Protein AF-0000000081037679 (afdb_homodimer)

Radius of gyration: 20.01 Å; Cα contacts (8 Å, |Δi|>4): 761; chains: 2; bounding box: 56×50×45 Å

pLDDT: mean 92.9, std 10.2, range [36.47, 98.81]

Sequence (348 aa):
MSDKISTLFTEEKIKRKIKELAQKIKDYYEDKNNVVFISILKGSFIFFADITREIGLNVKIDFLQVSSYKNKTFSSLNVLIKKDIDINIQNSYVIIFDDIIDTGLTYEKIVAHLKTKDPKEIKICTLFNKPSRRLIELKIDYAGFEIENDFIVGYGIDFNEQHRTLKNVAKISKMSDKISTLFTEEKIKRKIKELAQKIKDYYEDKNNVVFISILKGSFIFFADITREIGLNVKIDFLQVSSYKNKTFSSLNVLIKKDIDINIQNSYVIIFDDIIDTGLTYEKIVAHLKTKDPKEIKICTLFNKPSRRLIELKIDYAGFEIENDFIVGYGIDFNEQHRTLKNVAKISK

Secondary structure (DSSP, 8-state):
---EEEEEE-HHHHHHHHHHHHHHHHHHHTT-SSEEEEEEETTTHHHHHHHHHHH----EEEEEEEEEEE-SSSSPEEEEEEE---S--TT-EEEEEEEEESSSHHHHHHHHHHHTT--SEEEEEEEEE-GGG--S----SEEEEE--S-EEEBTTB-BTTB-TT-SSEEEEE-/---EEEEEE-HHHHHHHHHHHHHHHHHHHTT-SSEEEEEEETTTHHHHHHHHHHH----EEEEEEEEEEE-SSSSPEEEEEEE---S--TT-EEEEEEEEESSSHHHHHHHHHHHTT--SEEEEEEEEE-GGG--S----SEEEEE--S-EEEBTTB-BTTB-TT-SSEEEEE-

InterPro domains:
  IPR000836 Phosphoribosyltransferase domain [PF00156] (7-159)
  IPR000836 Phosphoribosyltransferase domain [cd06223] (18-146)
  IPR005904 Hypoxanthine phosphoribosyl transferase [TIGR01203] (8-172)
  IPR029057 Phosphoribosyltransferase-like [G3DSA:3.40.50.2020] (1-174)
  IPR029057 Phosphoribosyltransferase-like [SSF53271] (3-173)
  IPR050408 Hypoxanthine-guanine phosphoribosyltransferase [PTHR43340] (6-173)

Structure (mmCIF, N/CA/C/O backbone):
data_AF-0000000081037679-model_v1
#
loop_
_entity.id
_entity.type
_entity.pdbx_description
1 polymer 'Hypoxanthine phosphoribosyltransferase'
#
loop_
_atom_site.group_PDB
_atom_site.id
_atom_site.type_symbol
_atom_site.label_atom_id
_atom_site.label_alt_id
_atom_site.label_comp_id
_atom_site.label_asym_id
_atom_site.label_entity_id
_atom_site.label_seq_id
_atom_site.pdbx_PDB_ins_code
_atom_site.Cartn_x
_atom_site.Cartn_y
_atom_site.Cartn_z
_atom_site.occupancy
_atom_site.B_iso_or_equiv
_atom_site.auth_seq_id
_atom_site.auth_comp_id
_atom_site.auth_asym_id
_atom_site.auth_atom_id
_atom_site.pdbx_PDB_model_num
ATOM 1 N N . MET A 1 1 ? 24.375 22.469 0.472 1 36.88 1 MET A N 1
ATOM 2 C CA . MET A 1 1 ? 24.547 22.031 -0.91 1 36.88 1 MET A CA 1
ATOM 3 C C . MET A 1 1 ? 23.219 21.547 -1.481 1 36.88 1 MET A C 1
ATOM 5 O O . MET A 1 1 ? 22.547 20.703 -0.875 1 36.88 1 MET A O 1
ATOM 9 N N . SER A 1 2 ? 22.547 22.312 -2.334 1 48.38 2 SER A N 1
ATOM 10 C CA . SER A 1 2 ? 21.188 22.156 -2.846 1 48.38 2 SER A CA 1
ATOM 11 C C . SER A 1 2 ? 21.031 20.844 -3.605 1 48.38 2 SER A C 1
ATOM 13 O O . SER A 1 2 ? 21.781 20.578 -4.543 1 48.38 2 SER A O 1
ATOM 15 N N . ASP A 1 3 ? 20.641 19.781 -2.986 1 59.12 3 ASP A N 1
ATOM 16 C CA . ASP A 1 3 ? 20.422 18.531 -3.707 1 59.12 3 ASP A CA 1
ATOM 17 C C . ASP A 1 3 ? 19.75 18.781 -5.055 1 59.12 3 ASP A C 1
ATOM 19 O O . ASP A 1 3 ? 18.781 19.547 -5.141 1 59.12 3 ASP A O 1
ATOM 23 N N . LYS A 1 4 ? 20.656 18.781 -6.133 1 67.31 4 LYS A N 1
ATOM 24 C CA . LYS A 1 4 ? 20.109 18.922 -7.48 1 67.31 4 LYS A CA 1
ATOM 25 C C . LYS A 1 4 ? 19.281 17.703 -7.863 1 67.31 4 LYS A C 1
ATOM 27 O O . LYS A 1 4 ? 19.766 16.562 -7.758 1 67.31 4 LYS A O 1
ATOM 32 N N . ILE A 1 5 ? 17.938 17.828 -7.938 1 73 5 ILE A N 1
ATOM 33 C CA . ILE A 1 5 ? 16.984 16.797 -8.328 1 73 5 ILE A CA 1
ATOM 34 C C . ILE A 1 5 ? 16.75 16.859 -9.836 1 73 5 ILE A C 1
ATOM 36 O O . ILE A 1 5 ? 16.453 17.922 -10.375 1 73 5 ILE A O 1
ATOM 40 N N . SER A 1 6 ? 17.328 15.766 -10.57 1 84.62 6 SER A N 1
ATOM 41 C CA . SER A 1 6 ? 17.062 15.656 -12 1 84.62 6 SER A CA 1
ATOM 42 C C . SER A 1 6 ? 16.188 14.453 -12.32 1 84.62 6 SER A C 1
ATOM 44 O O . SER A 1 6 ? 16.328 13.391 -11.719 1 84.62 6 SER A O 1
ATOM 46 N N . THR A 1 7 ? 15.273 14.719 -13.234 1 86.94 7 THR A N 1
ATOM 47 C CA . THR A 1 7 ? 14.375 13.641 -13.625 1 86.94 7 THR A CA 1
ATOM 48 C C . THR A 1 7 ? 15.133 12.531 -14.344 1 86.94 7 THR A C 1
ATOM 50 O O . THR A 1 7 ? 15.906 12.797 -15.273 1 86.94 7 THR A O 1
ATOM 53 N N . LEU A 1 8 ? 15.008 11.312 -13.914 1 90.81 8 LEU A N 1
ATOM 54 C CA . LEU A 1 8 ? 15.641 10.141 -14.516 1 90.81 8 LEU A CA 1
ATOM 55 C C . LEU A 1 8 ? 14.641 9.367 -15.367 1 90.81 8 LEU A C 1
ATOM 57 O O . LEU A 1 8 ? 14.953 8.977 -16.5 1 90.81 8 LEU A O 1
ATOM 61 N N . PHE A 1 9 ? 13.445 9.156 -14.852 1 94.81 9 PHE A N 1
ATOM 62 C CA . PHE A 1 9 ? 12.383 8.461 -15.57 1 94.81 9 PHE A CA 1
ATOM 63 C C . PHE A 1 9 ? 11.078 9.242 -15.484 1 94.81 9 PHE A C 1
ATOM 65 O O . PHE A 1 9 ? 10.625 9.594 -14.391 1 94.81 9 PHE A O 1
ATOM 72 N N . THR A 1 10 ? 10.453 9.422 -16.672 1 95.69 10 THR A N 1
ATOM 73 C CA . THR A 1 10 ? 9.148 10.078 -16.688 1 95.69 10 THR A CA 1
ATOM 74 C C . THR A 1 10 ? 8.055 9.102 -16.281 1 95.69 10 THR A C 1
ATOM 76 O O . THR A 1 10 ? 8.25 7.883 -16.328 1 95.69 10 THR A O 1
ATOM 79 N N . GLU A 1 11 ? 6.922 9.641 -15.906 1 95.56 11 GLU A N 1
ATOM 80 C CA . GLU A 1 11 ? 5.762 8.82 -15.578 1 95.56 11 GLU A CA 1
ATOM 81 C C . GLU A 1 11 ? 5.383 7.906 -16.734 1 95.56 11 GLU A C 1
ATOM 83 O O . GLU A 1 11 ? 5.055 6.734 -16.531 1 95.56 11 GLU A O 1
ATOM 88 N N . GLU A 1 12 ? 5.418 8.469 -17.906 1 96.44 12 GLU A N 1
ATOM 89 C CA . GLU A 1 12 ? 5.043 7.723 -19.109 1 96.44 12 GLU A CA 1
ATOM 90 C C . GLU A 1 12 ? 5.977 6.531 -19.328 1 96.44 12 GLU A C 1
ATOM 92 O O . GLU A 1 12 ? 5.52 5.434 -19.656 1 96.44 12 GLU A O 1
ATOM 97 N N . LYS A 1 13 ? 7.25 6.754 -19.172 1 97.5 13 LYS A N 1
ATOM 98 C CA . LYS A 1 13 ? 8.234 5.688 -19.328 1 97.5 13 LYS A CA 1
ATOM 99 C C . LYS A 1 13 ? 8.016 4.586 -18.297 1 97.5 13 LYS A C 1
ATOM 101 O O . LYS A 1 13 ? 8.109 3.398 -18.609 1 97.5 13 LYS A O 1
ATOM 106 N N . ILE A 1 14 ? 7.719 4.977 -17.094 1 97.81 14 ILE A N 1
ATOM 107 C CA . ILE A 1 14 ? 7.477 4.027 -16.016 1 97.81 14 ILE A CA 1
ATOM 108 C C . ILE A 1 14 ? 6.23 3.199 -16.328 1 97.81 14 ILE A C 1
ATOM 110 O O . ILE A 1 14 ? 6.25 1.972 -16.219 1 97.81 14 ILE A O 1
ATOM 114 N N . LYS A 1 15 ? 5.18 3.857 -16.781 1 97.5 15 LYS A N 1
ATOM 115 C CA . LYS A 1 15 ? 3.922 3.184 -17.078 1 97.5 15 LYS A CA 1
ATOM 116 C C . LYS A 1 15 ? 4.098 2.178 -18.219 1 97.5 15 LYS A C 1
ATOM 118 O O . LYS A 1 15 ? 3.52 1.089 -18.188 1 97.5 15 LYS A O 1
ATOM 123 N N . ARG A 1 16 ? 4.855 2.547 -19.188 1 98.25 16 ARG A N 1
ATOM 124 C CA . ARG A 1 16 ? 5.125 1.639 -20.297 1 98.25 16 ARG A CA 1
ATOM 125 C C . ARG A 1 16 ? 5.855 0.389 -19.812 1 98.25 16 ARG A C 1
ATOM 127 O O . ARG A 1 16 ? 5.52 -0.727 -20.203 1 98.25 16 ARG A O 1
ATOM 134 N N . LYS A 1 17 ? 6.871 0.63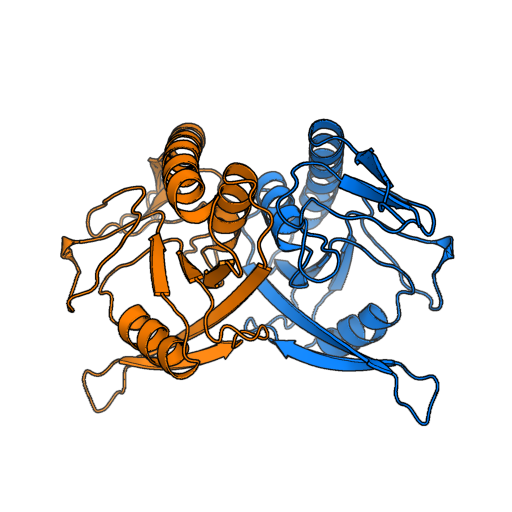3 -19 1 98.56 17 LYS A N 1
ATOM 135 C CA . LYS A 1 17 ? 7.633 -0.488 -18.453 1 98.56 17 LYS A CA 1
ATOM 136 C C . LYS A 1 17 ? 6.75 -1.392 -17.609 1 98.56 17 LYS A C 1
ATOM 138 O O . LYS A 1 17 ? 6.852 -2.617 -17.672 1 98.56 17 LYS A O 1
ATOM 143 N N . ILE A 1 18 ? 5.867 -0.809 -16.844 1 98.56 18 ILE A N 1
ATOM 144 C CA . ILE A 1 18 ? 4.957 -1.559 -15.977 1 98.56 18 ILE A CA 1
ATOM 145 C C . ILE A 1 18 ? 4.027 -2.418 -16.828 1 98.56 18 ILE A C 1
ATOM 147 O O . ILE A 1 18 ? 3.752 -3.57 -16.484 1 98.56 18 ILE A O 1
ATOM 151 N N . LYS A 1 19 ? 3.564 -1.862 -17.938 1 98.5 19 LYS A N 1
ATOM 152 C CA . LYS A 1 19 ? 2.711 -2.621 -18.844 1 98.5 19 LYS A CA 1
ATOM 153 C C . LYS A 1 19 ? 3.441 -3.842 -19.391 1 98.5 19 LYS A C 1
ATOM 155 O O . LYS A 1 19 ? 2.869 -4.93 -19.469 1 98.5 19 LYS A O 1
ATOM 160 N N . GLU A 1 20 ? 4.68 -3.635 -19.719 1 98.69 20 GLU A N 1
ATOM 161 C CA . GLU A 1 20 ? 5.504 -4.727 -20.219 1 98.69 20 GLU A CA 1
ATOM 162 C C . GLU A 1 20 ? 5.668 -5.824 -19.172 1 98.69 20 GLU A C 1
ATOM 164 O O . GLU A 1 20 ? 5.473 -7.004 -19.469 1 98.69 20 GLU A O 1
ATOM 169 N N . LEU A 1 21 ? 6.027 -5.43 -17.984 1 98.75 21 LEU A N 1
ATOM 170 C CA . LEU A 1 21 ? 6.207 -6.375 -16.875 1 98.75 21 LEU A CA 1
ATOM 171 C C . LEU A 1 21 ? 4.902 -7.109 -16.578 1 98.75 21 LEU A C 1
ATOM 173 O O . LEU A 1 21 ? 4.902 -8.32 -16.375 1 98.75 21 LEU A O 1
ATOM 177 N N . ALA A 1 22 ? 3.852 -6.367 -16.547 1 98.69 22 ALA A N 1
ATOM 178 C CA . ALA A 1 22 ? 2.539 -6.914 -16.219 1 98.69 22 ALA A CA 1
ATOM 179 C C . ALA A 1 22 ? 2.15 -8.031 -17.188 1 98.69 22 ALA A C 1
ATOM 181 O O . ALA A 1 22 ? 1.627 -9.062 -16.766 1 98.69 22 ALA A O 1
ATOM 182 N N . GLN A 1 23 ? 2.398 -7.754 -18.422 1 98.56 23 GLN A N 1
ATOM 183 C CA . GLN A 1 23 ? 2.061 -8.758 -19.438 1 98.56 23 GLN A CA 1
ATOM 184 C C . GLN A 1 23 ? 2.855 -10.039 -19.219 1 98.56 23 GLN A C 1
ATOM 186 O O . GLN A 1 23 ? 2.303 -11.141 -19.297 1 98.56 23 GLN A O 1
ATOM 191 N N . LYS A 1 24 ? 4.152 -9.922 -18.953 1 98.69 24 LYS A N 1
ATOM 192 C CA . LYS A 1 24 ? 5 -11.086 -18.703 1 98.69 24 LYS A CA 1
ATOM 193 C C . LYS A 1 24 ? 4.504 -11.875 -17.5 1 98.69 24 LYS A C 1
ATOM 195 O O . LYS A 1 24 ? 4.449 -13.109 -17.531 1 98.69 24 LYS A O 1
ATOM 200 N N . ILE A 1 25 ? 4.18 -11.172 -16.469 1 98.62 25 ILE A N 1
ATOM 201 C CA . ILE A 1 25 ? 3.717 -11.805 -15.234 1 98.62 25 ILE A CA 1
ATOM 202 C C . ILE A 1 25 ? 2.363 -12.469 -15.477 1 98.62 25 ILE A C 1
ATOM 204 O O . ILE A 1 25 ? 2.141 -13.609 -15.062 1 98.62 25 ILE A O 1
ATOM 208 N N . LYS A 1 26 ? 1.475 -11.742 -16.125 1 98.12 26 LYS A N 1
ATOM 209 C CA . LYS A 1 26 ? 0.16 -12.289 -16.438 1 98.12 26 LYS A CA 1
ATOM 210 C C . LYS A 1 26 ? 0.284 -13.586 -17.234 1 98.12 26 LYS A C 1
ATOM 212 O O . LYS A 1 26 ? -0.397 -14.57 -16.938 1 98.12 26 LYS A O 1
ATOM 217 N N . ASP A 1 27 ? 1.158 -13.609 -18.234 1 98.19 27 ASP A N 1
ATOM 218 C CA . ASP A 1 27 ? 1.359 -14.781 -19.078 1 98.19 27 ASP A CA 1
ATOM 219 C C . ASP A 1 27 ? 1.797 -15.992 -18.266 1 98.19 27 ASP A C 1
ATOM 221 O O . ASP A 1 27 ? 1.396 -17.125 -18.562 1 98.19 27 ASP A O 1
ATOM 225 N N . TYR A 1 28 ? 2.561 -15.766 -17.266 1 98 28 TYR A N 1
ATOM 226 C CA . TYR A 1 28 ? 3.098 -16.875 -16.484 1 98 28 TYR A CA 1
ATOM 227 C C . TYR A 1 28 ? 2.064 -17.391 -15.484 1 98 28 TYR A C 1
ATOM 229 O O . TYR A 1 28 ? 1.971 -18.594 -15.242 1 98 28 TYR A O 1
ATOM 237 N N . TYR A 1 29 ? 1.279 -16.484 -14.93 1 97.44 29 TYR A N 1
ATOM 238 C CA . TYR A 1 29 ? 0.472 -16.859 -13.781 1 97.44 29 TYR A CA 1
ATOM 239 C C . TYR A 1 29 ? -0.982 -17.078 -14.18 1 97.44 29 TYR A C 1
ATOM 241 O O . TYR A 1 29 ? -1.78 -17.578 -13.383 1 97.44 29 TYR A O 1
ATOM 249 N N . GLU A 1 30 ? -1.393 -16.734 -15.406 1 95.75 30 GLU A N 1
ATOM 250 C CA . GLU A 1 30 ? -2.797 -16.719 -15.797 1 95.75 30 GLU A CA 1
ATOM 251 C C . GLU A 1 30 ? -3.426 -18.094 -15.648 1 95.75 30 GLU A C 1
ATOM 253 O O . GLU A 1 30 ? -4.633 -18.219 -15.422 1 95.75 30 GLU A O 1
ATOM 258 N N . ASP A 1 31 ? -2.664 -19.172 -15.695 1 96.56 31 ASP A N 1
ATOM 259 C CA . ASP A 1 31 ? -3.215 -20.531 -15.617 1 96.56 31 ASP A CA 1
ATOM 260 C C . ASP A 1 31 ? -2.938 -21.156 -14.258 1 96.56 31 ASP A C 1
ATOM 262 O O . ASP A 1 31 ? -3.217 -22.344 -14.055 1 96.56 31 ASP A O 1
ATOM 266 N N . LYS A 1 32 ? -2.377 -20.438 -13.367 1 96.31 32 LYS A N 1
ATOM 267 C CA . LYS A 1 32 ? -2.016 -20.969 -12.055 1 96.31 32 LYS A CA 1
ATOM 268 C C . LYS A 1 32 ? -3.07 -20.609 -11.008 1 96.31 32 LYS A C 1
ATOM 270 O O . LYS A 1 32 ? -3.67 -19.531 -11.07 1 96.31 32 LYS A O 1
ATOM 275 N N . ASN A 1 33 ? -3.205 -21.562 -10.141 1 93.5 33 ASN A N 1
ATOM 276 C CA . ASN A 1 33 ? -4.105 -21.344 -9.016 1 93.5 33 ASN A CA 1
ATOM 277 C C . ASN A 1 33 ? -3.344 -20.969 -7.75 1 93.5 33 ASN A C 1
ATOM 279 O O . ASN A 1 33 ? -2.139 -21.203 -7.648 1 93.5 33 ASN A O 1
ATOM 283 N N . ASN A 1 34 ? -3.928 -20.281 -6.77 1 95.75 34 ASN A N 1
ATOM 284 C CA . ASN A 1 34 ? -3.383 -19.938 -5.465 1 95.75 34 ASN A CA 1
ATOM 285 C C . ASN A 1 34 ? -2.193 -18.984 -5.59 1 95.75 34 ASN A C 1
ATOM 287 O O . ASN A 1 34 ? -1.147 -19.203 -4.98 1 95.75 34 ASN A O 1
ATOM 291 N N . VAL A 1 35 ? -2.324 -18.031 -6.496 1 98 35 VAL A N 1
ATOM 292 C CA . VAL A 1 35 ? -1.291 -17.016 -6.68 1 98 35 VAL A CA 1
ATOM 293 C C . VAL A 1 35 ? -1.447 -15.93 -5.629 1 98 35 VAL A C 1
ATOM 295 O O . VAL A 1 35 ? -2.561 -15.469 -5.359 1 98 35 VAL A O 1
ATOM 298 N N . VAL A 1 36 ? -0.326 -15.547 -4.98 1 98.31 36 VAL A N 1
ATOM 299 C CA . VAL A 1 36 ? -0.326 -14.5 -3.965 1 98.31 36 VAL A CA 1
ATOM 300 C C . VAL A 1 36 ? 0.687 -13.422 -4.336 1 98.31 36 VAL A C 1
ATOM 302 O O . VAL A 1 36 ? 1.859 -13.719 -4.578 1 98.31 36 VAL A O 1
ATOM 305 N N . PHE A 1 37 ? 0.203 -12.18 -4.504 1 98.56 37 PHE A N 1
ATOM 306 C CA . PHE A 1 37 ? 1.062 -11.016 -4.691 1 98.56 37 PHE A CA 1
ATOM 307 C C . PHE A 1 37 ? 1.409 -10.375 -3.354 1 98.56 37 PHE A C 1
ATOM 309 O O . PHE A 1 37 ? 0.52 -10.062 -2.559 1 98.56 37 PHE A O 1
ATOM 316 N N . ILE A 1 38 ? 2.691 -10.203 -3.061 1 98.69 38 ILE A N 1
ATOM 317 C CA . ILE A 1 38 ? 3.133 -9.578 -1.817 1 98.69 38 ILE A CA 1
ATOM 318 C C . ILE A 1 38 ? 3.926 -8.312 -2.127 1 98.69 38 ILE A C 1
ATOM 320 O O . ILE A 1 38 ? 4.891 -8.352 -2.893 1 98.69 38 ILE A O 1
ATOM 324 N N . SER A 1 39 ? 3.508 -7.223 -1.621 1 98.56 39 SER A N 1
ATOM 325 C CA . SER A 1 39 ? 4.238 -5.969 -1.758 1 98.56 39 SER A CA 1
ATOM 326 C C . SER A 1 39 ? 5.117 -5.703 -0.542 1 98.56 39 SER A C 1
ATOM 328 O O . SER A 1 39 ? 4.68 -5.875 0.598 1 98.56 39 SER A O 1
ATOM 330 N N . ILE A 1 40 ? 6.316 -5.305 -0.734 1 98.06 40 ILE A N 1
ATOM 331 C CA . ILE A 1 40 ? 7.199 -4.895 0.351 1 98.06 40 ILE A CA 1
ATOM 332 C C . ILE A 1 40 ? 7 -3.41 0.648 1 98.06 40 ILE A C 1
ATOM 334 O O . ILE A 1 40 ? 7.273 -2.559 -0.201 1 98.06 40 ILE A O 1
ATOM 338 N N . LEU A 1 41 ? 6.441 -3.125 1.756 1 97.31 41 LEU A N 1
ATOM 339 C CA . LEU A 1 41 ? 6.246 -1.746 2.189 1 97.31 41 LEU A CA 1
ATOM 340 C C . LEU A 1 41 ? 7.57 -1.124 2.631 1 97.31 41 LEU A C 1
ATOM 342 O O . LEU A 1 41 ? 8.484 -1.835 3.053 1 97.31 41 LEU A O 1
ATOM 346 N N . LYS A 1 42 ? 7.73 0.175 2.482 1 94.94 42 LYS A N 1
ATOM 347 C CA . LYS A 1 42 ? 6.707 1.171 2.178 1 94.94 42 LYS A CA 1
ATOM 348 C C . LYS A 1 42 ? 6.824 1.654 0.735 1 94.94 42 LYS A C 1
ATOM 350 O O . LYS A 1 42 ? 5.824 2.027 0.118 1 94.94 42 LYS A O 1
ATOM 355 N N . GLY A 1 43 ? 7.977 1.545 0.169 1 94.5 43 GLY A N 1
ATOM 356 C CA . GLY A 1 43 ? 8.312 2.262 -1.051 1 94.5 43 GLY A CA 1
ATOM 357 C C . GLY A 1 43 ? 7.605 1.72 -2.277 1 94.5 43 GLY A C 1
ATOM 358 O O . GLY A 1 43 ? 7.406 2.443 -3.256 1 94.5 43 GLY A O 1
ATOM 359 N N . SER A 1 44 ? 7.133 0.595 -2.203 1 96.88 44 SER A N 1
ATOM 360 C CA . SER A 1 44 ? 6.676 -0.084 -3.41 1 96.88 44 SER A CA 1
ATOM 361 C C . SER A 1 44 ? 5.18 0.12 -3.625 1 96.88 44 SER A C 1
ATOM 363 O O . SER A 1 44 ? 4.621 -0.341 -4.621 1 96.88 44 SER A O 1
ATOM 365 N N . PHE A 1 45 ? 4.496 0.85 -2.791 1 97.56 45 PHE A N 1
ATOM 366 C CA . PHE A 1 45 ? 3.039 0.826 -2.787 1 97.56 45 PHE A CA 1
ATOM 367 C C . PHE A 1 45 ? 2.484 1.442 -4.062 1 97.56 45 PHE A C 1
ATOM 369 O O . PHE A 1 45 ? 1.459 0.993 -4.582 1 97.56 45 PHE A O 1
ATOM 376 N N . ILE A 1 46 ? 3.164 2.473 -4.613 1 98 46 ILE A N 1
ATOM 377 C CA . ILE A 1 46 ? 2.691 3.072 -5.855 1 98 46 ILE A CA 1
ATOM 378 C C . ILE A 1 46 ? 2.926 2.109 -7.016 1 98 46 ILE A C 1
ATOM 380 O O . ILE A 1 46 ? 2.014 1.842 -7.805 1 98 46 ILE A O 1
ATOM 384 N N . PHE A 1 47 ? 4.152 1.531 -7.066 1 98.5 47 PHE A N 1
ATOM 385 C CA . PHE A 1 47 ? 4.48 0.544 -8.086 1 98.5 47 PHE A CA 1
ATOM 386 C C . PHE A 1 47 ? 3.527 -0.644 -8.023 1 98.5 47 PHE A C 1
ATOM 388 O O . PHE A 1 47 ? 3.006 -1.09 -9.047 1 98.5 47 PHE A O 1
ATOM 395 N N . PHE A 1 48 ? 3.283 -1.125 -6.836 1 98.69 48 PHE A N 1
ATOM 396 C CA . PHE A 1 48 ? 2.441 -2.295 -6.617 1 98.69 48 PHE A CA 1
ATOM 397 C C . PHE A 1 48 ? 1.011 -2.023 -7.07 1 98.69 48 PHE A C 1
ATOM 399 O O . PHE A 1 48 ? 0.385 -2.875 -7.707 1 98.69 48 PHE A O 1
ATOM 406 N N . ALA A 1 49 ? 0.486 -0.854 -6.727 1 98.12 49 ALA A N 1
ATOM 407 C CA . ALA A 1 49 ? -0.857 -0.484 -7.164 1 98.12 49 ALA A CA 1
ATOM 408 C C . ALA A 1 49 ? -0.957 -0.488 -8.688 1 98.12 49 ALA A C 1
ATOM 410 O O . ALA A 1 49 ? -1.905 -1.037 -9.25 1 98.12 49 ALA A O 1
ATOM 411 N N . ASP A 1 50 ? -0.014 0.055 -9.344 1 98.06 50 ASP A N 1
ATOM 412 C CA . ASP A 1 50 ? -0.037 0.171 -10.797 1 98.06 50 ASP A CA 1
ATOM 413 C C . ASP A 1 50 ? 0.108 -1.198 -11.461 1 98.06 50 ASP A C 1
ATOM 415 O O . ASP A 1 50 ? -0.646 -1.533 -12.375 1 98.06 50 ASP A O 1
ATOM 419 N N . ILE A 1 51 ? 1.043 -1.982 -10.984 1 98.56 51 ILE A N 1
ATOM 420 C CA . ILE A 1 51 ? 1.356 -3.215 -11.703 1 98.56 51 ILE A CA 1
ATOM 421 C C . ILE A 1 51 ? 0.25 -4.242 -11.469 1 98.56 51 ILE A C 1
ATOM 423 O O . ILE A 1 51 ? -0.1 -5 -12.375 1 98.56 51 ILE A O 1
ATOM 427 N N . THR A 1 52 ? -0.308 -4.293 -10.297 1 97.69 52 THR A N 1
ATOM 428 C CA . THR A 1 52 ? -1.333 -5.289 -10.008 1 97.69 52 THR A CA 1
ATOM 429 C C . THR A 1 52 ? -2.586 -5.035 -10.844 1 97.69 52 THR A C 1
ATOM 431 O O . THR A 1 52 ? -3.189 -5.969 -11.367 1 97.69 52 THR A O 1
ATOM 434 N N . ARG A 1 53 ? -2.969 -3.768 -10.953 1 96 53 ARG A N 1
ATOM 435 C CA . ARG A 1 53 ? -4.152 -3.467 -11.75 1 96 53 ARG A CA 1
ATOM 436 C C . ARG A 1 53 ? -3.893 -3.713 -13.234 1 96 53 ARG A C 1
ATOM 438 O O . ARG A 1 53 ? -4.809 -4.07 -13.977 1 96 53 ARG A O 1
ATOM 445 N N . GLU A 1 54 ? -2.656 -3.486 -13.672 1 97.44 54 GLU A N 1
ATOM 446 C CA . GLU A 1 54 ? -2.293 -3.76 -15.062 1 97.44 54 GLU A CA 1
ATOM 447 C C . GLU A 1 54 ? -2.285 -5.258 -15.344 1 97.44 54 GLU A C 1
ATOM 449 O O . GLU A 1 54 ? -2.684 -5.691 -16.422 1 97.44 54 GLU A O 1
ATOM 454 N N . ILE A 1 55 ? -1.713 -6.051 -14.398 1 97.69 55 ILE A N 1
ATOM 455 C CA . ILE A 1 55 ? -1.732 -7.504 -14.555 1 97.69 55 ILE A CA 1
ATOM 456 C C . ILE A 1 55 ? -3.176 -7.988 -14.656 1 97.69 55 ILE A C 1
ATOM 458 O O . ILE A 1 55 ? -3.5 -8.805 -15.531 1 97.69 55 ILE A O 1
ATOM 462 N N . GLY A 1 56 ? -4.059 -7.559 -13.711 1 93.94 56 GLY A N 1
ATOM 463 C CA . GLY A 1 56 ? -5.496 -7.746 -13.812 1 93.94 56 GLY A CA 1
ATOM 464 C C . GLY A 1 56 ? -5.945 -9.148 -13.453 1 93.94 56 GLY A C 1
ATOM 465 O O . GLY A 1 56 ? -7.074 -9.539 -13.75 1 93.94 56 GLY A O 1
ATOM 466 N N . LEU A 1 57 ? -5.055 -9.977 -12.922 1 95.06 57 LEU A N 1
ATOM 467 C CA . LEU A 1 57 ? -5.43 -11.312 -12.469 1 95.06 57 LEU A CA 1
ATOM 468 C C . LEU A 1 57 ? -6.164 -11.258 -11.133 1 95.06 57 LEU A C 1
ATOM 470 O O . LEU A 1 57 ? -5.902 -10.367 -10.32 1 95.06 57 LEU A O 1
ATOM 474 N N . ASN A 1 58 ? -7.082 -12.125 -10.969 1 92.75 58 ASN A N 1
ATOM 475 C CA . ASN A 1 58 ? -7.742 -12.289 -9.68 1 92.75 58 ASN A CA 1
ATOM 476 C C . ASN A 1 58 ? -6.875 -13.086 -8.703 1 92.75 58 ASN A C 1
ATOM 478 O O . ASN A 1 58 ? -6.867 -14.32 -8.734 1 92.75 58 ASN A O 1
ATOM 482 N N . VAL A 1 59 ? -6.148 -12.383 -7.832 1 95.62 59 VAL A N 1
ATOM 483 C CA . VAL A 1 59 ? -5.168 -13.016 -6.953 1 95.62 59 VAL A CA 1
ATOM 484 C C . VAL A 1 59 ? -5.328 -12.477 -5.535 1 95.62 59 VAL A C 1
ATOM 486 O O . VAL A 1 59 ? -6.004 -11.469 -5.316 1 95.62 59 VAL A O 1
ATOM 489 N N . LYS A 1 60 ? -4.801 -13.188 -4.566 1 96.62 60 LYS A N 1
ATOM 490 C CA . LYS A 1 60 ? -4.703 -12.695 -3.197 1 96.62 60 LYS A CA 1
ATOM 491 C C . LYS A 1 60 ? -3.541 -11.719 -3.047 1 96.62 60 LYS A C 1
ATOM 493 O O . LYS A 1 60 ? -2.518 -11.859 -3.721 1 96.62 60 LYS A O 1
ATOM 498 N N . ILE A 1 61 ? -3.783 -10.742 -2.219 1 97.44 61 ILE A N 1
ATOM 499 C CA . ILE A 1 61 ? -2.762 -9.719 -2.031 1 97.44 61 ILE A CA 1
ATOM 500 C C . ILE A 1 61 ? -2.443 -9.578 -0.544 1 97.44 61 ILE A C 1
ATOM 502 O O . ILE A 1 61 ? -3.342 -9.633 0.298 1 97.44 61 ILE A O 1
ATOM 506 N N . ASP A 1 62 ? -1.196 -9.398 -0.236 1 97.94 62 ASP A N 1
ATOM 507 C CA . ASP A 1 62 ? -0.77 -9.094 1.126 1 97.94 62 ASP A CA 1
ATOM 508 C C . ASP A 1 62 ? 0.437 -8.156 1.124 1 97.94 62 ASP A C 1
ATOM 510 O O . ASP A 1 62 ? 0.928 -7.77 0.062 1 97.94 62 ASP A O 1
ATOM 514 N N . PHE A 1 63 ? 0.82 -7.746 2.287 1 98.5 63 PHE A N 1
ATOM 515 C CA . PHE A 1 63 ? 1.906 -6.793 2.467 1 98.5 63 PHE A CA 1
ATOM 516 C C . PHE A 1 63 ? 2.902 -7.293 3.506 1 98.5 63 PHE A C 1
ATOM 518 O O . PHE A 1 63 ? 2.514 -7.922 4.496 1 98.5 63 PHE A O 1
ATOM 525 N N . LEU A 1 64 ? 4.109 -7.078 3.266 1 98.5 64 LEU A N 1
ATOM 526 C CA . LEU A 1 64 ? 5.219 -7.391 4.156 1 98.5 64 LEU A CA 1
ATOM 527 C C . LEU A 1 64 ? 6.086 -6.16 4.402 1 98.5 64 LEU A C 1
ATOM 529 O O . LEU A 1 64 ? 6.375 -5.402 3.473 1 98.5 64 LEU A O 1
ATOM 533 N N . GLN A 1 65 ? 6.387 -5.879 5.637 1 97.88 65 GLN A N 1
ATOM 534 C CA . GLN A 1 65 ? 7.297 -4.785 5.961 1 97.88 65 GLN A CA 1
ATOM 535 C C . GLN A 1 65 ? 8.469 -5.277 6.805 1 97.88 65 GLN A C 1
ATOM 537 O O . GLN A 1 65 ? 8.281 -6 7.785 1 97.88 65 GLN A O 1
ATOM 542 N N . VAL A 1 66 ? 9.641 -4.875 6.391 1 95.5 66 VAL A N 1
ATOM 543 C CA . VAL A 1 66 ? 10.852 -5.238 7.125 1 95.5 66 VAL A CA 1
ATOM 544 C C . VAL A 1 66 ? 11.688 -3.99 7.387 1 95.5 66 VAL A C 1
ATOM 546 O O . VAL A 1 66 ? 11.516 -2.965 6.723 1 95.5 66 VAL A O 1
ATOM 549 N N . SER A 1 67 ? 12.469 -4.055 8.406 1 91.81 67 SER A N 1
ATOM 550 C CA . SER A 1 67 ? 13.477 -3.043 8.688 1 91.81 67 SER A CA 1
ATOM 551 C C . SER A 1 67 ? 14.859 -3.664 8.82 1 91.81 67 SER A C 1
ATOM 553 O O . SER A 1 67 ? 15.008 -4.75 9.383 1 91.81 67 SER A O 1
ATOM 555 N N . SER A 1 68 ? 15.797 -2.951 8.188 1 87.06 68 SER A N 1
ATOM 556 C CA . SER A 1 68 ? 17.156 -3.477 8.258 1 87.06 68 SER A CA 1
ATOM 557 C C . SER A 1 68 ? 18 -2.688 9.25 1 87.06 68 SER A C 1
ATOM 559 O O . SER A 1 68 ? 17.828 -1.474 9.391 1 87.06 68 SER A O 1
ATOM 561 N N . TYR A 1 69 ? 18.812 -3.424 10.062 1 81.94 69 TYR A N 1
ATOM 562 C CA . TYR A 1 69 ? 19.766 -2.764 10.953 1 81.94 69 TYR A CA 1
ATOM 563 C C . TYR A 1 69 ? 21.078 -3.545 11.023 1 81.94 69 TYR A C 1
ATOM 565 O O . TYR A 1 69 ? 21.094 -4.758 10.812 1 81.94 69 TYR A O 1
ATOM 573 N N . LYS A 1 70 ? 22.141 -2.785 10.945 1 74.75 70 LYS A N 1
ATOM 574 C CA . LYS A 1 70 ? 23.469 -3.412 11 1 74.75 70 LYS A CA 1
ATOM 575 C C . LYS A 1 70 ? 23.797 -3.861 12.422 1 74.75 70 LYS A C 1
ATOM 577 O O . LYS A 1 70 ? 23.469 -3.164 13.391 1 74.75 70 LYS A O 1
ATOM 582 N N . ASN A 1 71 ? 24.125 -5.031 12.492 1 66.44 71 ASN A N 1
ATOM 583 C CA . ASN A 1 71 ? 24.688 -5.453 13.773 1 66.44 71 ASN A CA 1
ATOM 584 C C . ASN A 1 71 ? 26.047 -4.809 14.023 1 66.44 71 ASN A C 1
ATOM 586 O O . ASN A 1 71 ? 26.953 -4.883 13.18 1 66.44 71 ASN A O 1
ATOM 590 N N . LYS A 1 72 ? 26.047 -3.799 14.977 1 61.88 72 LYS A N 1
ATOM 591 C CA . LYS A 1 72 ? 27.25 -3.08 15.359 1 61.88 72 LYS A CA 1
ATOM 592 C C . LYS A 1 72 ? 28.453 -4.023 15.43 1 61.88 72 LYS A C 1
ATOM 594 O O . LYS A 1 72 ? 29.594 -3.619 15.156 1 61.88 72 LYS A O 1
ATOM 599 N N . THR A 1 73 ? 28.203 -5.164 15.977 1 57.75 73 THR A N 1
ATOM 600 C CA . THR A 1 73 ? 29.344 -6.012 16.266 1 57.75 73 THR A CA 1
ATOM 601 C C . THR A 1 73 ? 29.766 -6.805 15.031 1 57.75 73 THR A C 1
ATOM 603 O O . THR A 1 73 ? 30.938 -7.09 14.836 1 57.75 73 THR A O 1
ATOM 606 N N . PHE A 1 74 ? 28.766 -7.262 14.258 1 59.53 74 PHE A N 1
ATOM 607 C CA . PHE A 1 74 ? 29.109 -8.055 13.078 1 59.53 74 PHE A CA 1
ATOM 608 C C . PHE A 1 74 ? 28.594 -7.395 11.812 1 59.53 74 PHE A C 1
ATOM 610 O O . PHE A 1 74 ? 27.641 -6.609 11.852 1 59.53 74 PHE A O 1
ATOM 617 N N . SER A 1 75 ? 29.312 -7.445 10.703 1 60.12 75 SER A N 1
ATOM 618 C CA . SER A 1 75 ? 29.031 -6.875 9.391 1 60.12 75 SER A CA 1
ATOM 619 C C . SER A 1 75 ? 27.734 -7.434 8.82 1 60.12 75 SER A C 1
ATOM 621 O O . SER A 1 75 ? 27.422 -7.211 7.648 1 60.12 75 SER A O 1
ATOM 623 N N . SER A 1 76 ? 26.984 -8.102 9.781 1 68.19 76 SER A N 1
ATOM 624 C CA . SER A 1 76 ? 25.797 -8.742 9.219 1 68.19 76 SER A CA 1
ATOM 625 C C . SER A 1 76 ? 24.562 -7.848 9.352 1 68.19 76 SER A C 1
ATOM 627 O O . SER A 1 76 ? 24.469 -7.051 10.281 1 68.19 76 SER A O 1
ATOM 629 N N . LEU A 1 77 ? 23.812 -7.977 8.289 1 77.75 77 LEU A N 1
ATOM 630 C CA . LEU A 1 77 ? 22.547 -7.25 8.25 1 77.75 77 LEU A CA 1
ATOM 631 C C . LEU A 1 77 ? 21.438 -8.047 8.938 1 77.75 77 LEU A C 1
ATOM 633 O O . LEU A 1 77 ? 21.266 -9.234 8.656 1 77.75 77 LEU A O 1
ATOM 637 N N . ASN A 1 78 ? 20.953 -7.48 9.961 1 86.38 78 ASN A N 1
ATOM 638 C CA . ASN A 1 78 ? 19.766 -8.062 10.586 1 86.38 78 ASN A CA 1
ATOM 639 C C . ASN A 1 78 ? 18.484 -7.406 10.094 1 86.38 78 ASN A C 1
ATOM 641 O O . ASN A 1 78 ? 18.484 -6.23 9.727 1 86.38 78 ASN A O 1
ATOM 645 N N . VAL A 1 79 ? 17.469 -8.359 9.914 1 88.62 79 VAL A N 1
ATOM 646 C CA . VAL A 1 79 ? 16.188 -7.875 9.414 1 88.62 79 VAL A CA 1
ATOM 647 C C . VAL A 1 79 ? 15.094 -8.141 10.438 1 88.62 79 VAL A C 1
ATOM 649 O O . VAL A 1 79 ? 14.992 -9.25 10.969 1 88.62 79 VAL A O 1
ATOM 652 N N . LEU A 1 80 ? 14.43 -7.102 10.828 1 92.25 80 LEU A N 1
ATOM 653 C CA . LEU A 1 80 ? 13.242 -7.211 11.672 1 92.25 80 LEU A CA 1
ATOM 654 C C . LEU A 1 80 ? 11.969 -7.164 10.836 1 92.25 80 LEU A C 1
ATOM 656 O O . LEU A 1 80 ? 11.805 -6.27 10 1 92.25 80 LEU A O 1
ATOM 660 N N . ILE A 1 81 ? 11.125 -8.172 11.047 1 94.19 81 ILE A N 1
ATOM 661 C CA . ILE A 1 81 ? 9.828 -8.188 10.383 1 94.19 81 ILE A CA 1
ATOM 662 C C . ILE A 1 81 ? 8.859 -7.25 11.109 1 94.19 81 ILE A C 1
ATOM 664 O O . ILE A 1 81 ? 8.359 -7.582 12.188 1 94.19 81 ILE A O 1
ATOM 668 N N . LYS A 1 82 ? 8.609 -6.129 10.57 1 95.31 82 LYS A N 1
ATOM 669 C CA . LYS A 1 82 ? 7.723 -5.141 11.172 1 95.31 82 LYS A CA 1
ATOM 670 C C . LYS A 1 82 ? 6.258 -5.504 10.938 1 95.31 82 LYS A C 1
ATOM 672 O O . LYS A 1 82 ? 5.395 -5.199 11.758 1 95.31 82 LYS A O 1
ATOM 677 N N . LYS A 1 83 ? 5.945 -6.02 9.852 1 97.31 83 LYS A N 1
ATOM 678 C CA . LYS A 1 83 ? 4.648 -6.578 9.477 1 97.31 83 LYS A CA 1
ATOM 679 C C . LYS A 1 83 ? 4.816 -7.863 8.672 1 97.31 83 LYS A C 1
ATOM 681 O O . LYS A 1 83 ? 5.395 -7.852 7.582 1 97.31 83 LYS A O 1
ATOM 686 N N . ASP A 1 84 ? 4.289 -8.93 9.219 1 97.56 84 ASP A N 1
ATOM 687 C CA . ASP A 1 84 ? 4.289 -10.188 8.484 1 97.56 84 ASP A CA 1
ATOM 688 C C . ASP A 1 84 ? 3.039 -10.32 7.621 1 97.56 84 ASP A C 1
ATOM 690 O O . ASP A 1 84 ? 2.098 -9.539 7.758 1 97.56 84 ASP A O 1
ATOM 694 N N . ILE A 1 85 ? 3.08 -11.273 6.684 1 97.88 85 ILE A N 1
ATOM 695 C CA . ILE A 1 85 ? 1.896 -11.562 5.879 1 97.88 85 ILE A CA 1
ATOM 696 C C . ILE A 1 85 ? 0.857 -12.281 6.734 1 97.88 85 ILE A C 1
ATOM 698 O O . ILE A 1 85 ? 1.208 -13.031 7.652 1 97.88 85 ILE A O 1
ATOM 702 N N . ASP A 1 86 ? -0.386 -12.078 6.383 1 95.75 86 ASP A N 1
ATOM 703 C CA . ASP A 1 86 ? -1.49 -12.711 7.094 1 95.75 86 ASP A CA 1
ATOM 704 C C . ASP A 1 86 ? -1.991 -13.945 6.34 1 95.75 86 ASP A C 1
ATOM 706 O O . ASP A 1 86 ? -2.52 -14.875 6.949 1 95.75 86 ASP A O 1
ATOM 710 N N . ILE A 1 87 ? -1.834 -13.906 5.062 1 96.25 87 ILE A N 1
ATOM 711 C CA . ILE A 1 87 ? -2.385 -14.961 4.211 1 96.25 87 ILE A CA 1
ATOM 712 C C . ILE A 1 87 ? -1.528 -16.219 4.32 1 96.25 87 ILE A C 1
ATOM 714 O O . ILE A 1 87 ? -0.3 -16.141 4.387 1 96.25 87 ILE A O 1
ATOM 718 N N . ASN A 1 88 ? -2.176 -17.359 4.355 1 97.44 88 ASN A N 1
ATOM 719 C CA . ASN A 1 88 ? -1.471 -18.625 4.25 1 97.44 88 ASN A CA 1
ATOM 720 C C . ASN A 1 88 ? -0.952 -18.875 2.836 1 97.44 88 ASN A C 1
ATOM 722 O O . ASN A 1 88 ? -1.733 -18.922 1.885 1 97.44 88 ASN A O 1
ATOM 726 N N . ILE A 1 89 ? 0.365 -19.062 2.73 1 98.38 89 ILE A N 1
ATOM 727 C CA . ILE A 1 89 ? 0.916 -19.172 1.385 1 98.38 89 ILE A CA 1
ATOM 728 C C . ILE A 1 89 ? 1.448 -20.594 1.168 1 98.38 89 ILE A C 1
ATOM 730 O O . ILE A 1 89 ? 2.238 -20.828 0.251 1 98.38 89 ILE A O 1
ATOM 734 N N . GLN A 1 90 ? 1.038 -21.484 2.018 1 98.69 90 GLN A N 1
ATOM 735 C CA . GLN A 1 90 ? 1.412 -22.875 1.783 1 98.69 90 GLN A CA 1
ATOM 736 C C . GLN A 1 90 ? 0.958 -23.344 0.404 1 98.69 90 GLN A C 1
ATOM 738 O O . GLN A 1 90 ? -0.202 -23.156 0.03 1 98.69 90 GLN A O 1
ATOM 743 N N . ASN A 1 91 ? 1.894 -23.891 -0.397 1 98.44 91 ASN A N 1
ATOM 744 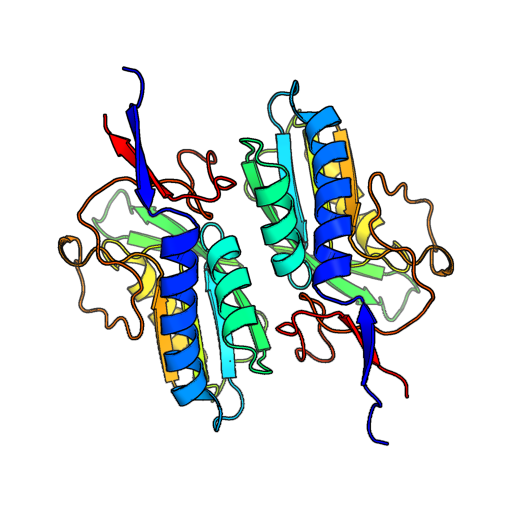C CA . ASN A 1 91 ? 1.663 -24.438 -1.729 1 98.44 91 ASN A CA 1
ATOM 745 C C . ASN A 1 91 ? 1.165 -23.359 -2.699 1 98.44 91 ASN A C 1
ATOM 747 O O . ASN A 1 91 ? 0.507 -23.688 -3.691 1 98.44 91 ASN A O 1
ATOM 751 N N . SER A 1 92 ? 1.377 -22.094 -2.416 1 98.44 92 SER A N 1
ATOM 752 C CA . SER A 1 92 ? 0.975 -20.984 -3.289 1 98.44 92 SER A CA 1
ATOM 753 C C . SER A 1 92 ? 2.127 -20.547 -4.184 1 98.44 92 SER A C 1
ATOM 755 O O . SER A 1 92 ? 3.295 -20.734 -3.84 1 98.44 92 SER A O 1
ATOM 757 N N . TYR A 1 93 ? 1.756 -20.047 -5.355 1 98.69 93 TYR A N 1
ATOM 758 C CA . TYR A 1 93 ? 2.701 -19.312 -6.18 1 98.69 93 TYR A CA 1
ATOM 759 C C . TYR A 1 93 ? 2.826 -17.875 -5.703 1 98.69 93 TYR A C 1
ATOM 761 O O . TYR A 1 93 ? 1.87 -17.094 -5.797 1 98.69 93 TYR A O 1
ATOM 769 N N . VAL A 1 94 ? 4.008 -17.516 -5.215 1 98.69 94 VAL A N 1
ATOM 770 C CA . VAL A 1 94 ? 4.191 -16.203 -4.602 1 98.69 94 VAL A CA 1
ATOM 771 C C . VAL A 1 94 ? 5.062 -15.336 -5.5 1 98.69 94 VAL A C 1
ATOM 773 O O . VAL A 1 94 ? 6.066 -15.797 -6.043 1 98.69 94 VAL A O 1
ATOM 776 N N . ILE A 1 95 ? 4.652 -14.18 -5.746 1 98.81 95 ILE A N 1
ATOM 777 C CA . ILE A 1 95 ? 5.516 -13.172 -6.344 1 98.81 95 ILE A CA 1
ATOM 778 C C . ILE A 1 95 ? 5.605 -11.953 -5.422 1 98.81 95 ILE A C 1
ATOM 780 O O . ILE A 1 95 ? 4.59 -11.484 -4.91 1 98.81 95 ILE A O 1
ATOM 784 N N . ILE A 1 96 ? 6.812 -11.523 -5.125 1 98.81 96 ILE A N 1
ATOM 785 C CA . ILE A 1 96 ? 7.109 -10.367 -4.289 1 98.81 96 ILE A CA 1
ATOM 786 C C . ILE A 1 96 ? 7.371 -9.148 -5.168 1 98.81 96 ILE A C 1
ATOM 788 O O . ILE A 1 96 ? 8.117 -9.227 -6.145 1 98.81 96 ILE A O 1
ATOM 792 N N . PHE A 1 97 ? 6.762 -8.031 -4.844 1 98.81 97 PHE A N 1
ATOM 793 C CA . PHE A 1 97 ? 6.934 -6.781 -5.574 1 98.81 97 PHE A CA 1
ATOM 794 C C . PHE A 1 97 ? 7.66 -5.75 -4.723 1 98.81 97 PHE A C 1
ATOM 796 O O . PHE A 1 97 ? 7.293 -5.523 -3.568 1 98.81 97 PHE A O 1
ATOM 803 N N . ASP A 1 98 ? 8.648 -5.109 -5.262 1 98.19 98 ASP A N 1
ATOM 804 C CA . ASP A 1 98 ? 9.391 -4.055 -4.578 1 98.19 98 ASP A CA 1
ATOM 805 C C . ASP A 1 98 ? 9.758 -2.926 -5.539 1 98.19 98 ASP A C 1
ATOM 807 O O . ASP A 1 98 ? 9.68 -3.09 -6.758 1 98.19 98 ASP A O 1
ATOM 811 N N . ASP A 1 99 ? 10.102 -1.796 -4.973 1 97.44 99 ASP A N 1
ATOM 812 C CA . ASP A 1 99 ? 10.469 -0.652 -5.805 1 97.44 99 ASP A CA 1
ATOM 813 C C . ASP A 1 99 ? 11.906 -0.769 -6.301 1 97.44 99 ASP A C 1
ATOM 815 O O . ASP A 1 99 ? 12.188 -0.548 -7.48 1 97.44 99 ASP A O 1
ATOM 819 N N . ILE A 1 100 ? 12.758 -1.162 -5.359 1 97.25 100 ILE A N 1
ATOM 820 C CA . ILE A 1 100 ? 14.164 -1.134 -5.742 1 97.25 100 ILE A CA 1
ATOM 821 C C . ILE A 1 100 ? 14.93 -2.209 -4.973 1 97.25 100 ILE A C 1
ATOM 823 O O . ILE A 1 100 ? 14.672 -2.438 -3.787 1 97.25 100 ILE A O 1
ATOM 827 N N . ILE A 1 101 ? 15.859 -2.9 -5.648 1 96.94 101 ILE A N 1
ATOM 828 C CA . ILE A 1 101 ? 16.766 -3.857 -5.023 1 96.94 101 ILE A CA 1
ATOM 829 C C . ILE A 1 101 ? 18.203 -3.412 -5.238 1 96.94 101 ILE A C 1
ATOM 831 O O . ILE A 1 101 ? 18.672 -3.303 -6.375 1 96.94 101 ILE A O 1
ATOM 835 N N . ASP A 1 102 ? 18.844 -3.264 -4.172 1 94.69 102 ASP A N 1
ATOM 836 C CA . ASP A 1 102 ? 20.234 -2.812 -4.184 1 94.69 102 ASP A CA 1
ATOM 837 C C . ASP A 1 102 ? 21.188 -3.98 -3.971 1 94.69 102 ASP A C 1
ATOM 839 O O . ASP A 1 102 ? 21.391 -4.797 -4.871 1 94.69 102 ASP A O 1
ATOM 843 N N . THR A 1 103 ? 21.625 -4.258 -2.732 1 93.81 103 THR A N 1
ATOM 844 C CA . THR A 1 103 ? 22.641 -5.27 -2.438 1 93.81 103 THR A CA 1
ATOM 845 C C . THR A 1 103 ? 22.016 -6.664 -2.424 1 93.81 103 THR A C 1
ATOM 847 O O . THR A 1 103 ? 22.734 -7.664 -2.543 1 93.81 103 THR A O 1
ATOM 850 N N . GLY A 1 104 ? 20.781 -6.676 -2.229 1 94.56 104 GLY A N 1
ATOM 851 C CA . GLY A 1 104 ? 20.078 -7.949 -2.182 1 94.56 104 GLY A CA 1
ATOM 852 C C . GLY A 1 104 ? 20.047 -8.562 -0.793 1 94.56 104 GLY A C 1
ATOM 853 O O . GLY A 1 104 ? 19.312 -9.531 -0.557 1 94.56 104 GLY A O 1
ATOM 854 N N . LEU A 1 105 ? 20.719 -8 0.177 1 92.81 105 LEU A N 1
ATOM 855 C CA . LEU A 1 105 ? 20.875 -8.586 1.504 1 92.81 105 LEU A CA 1
ATOM 856 C C . LEU A 1 105 ? 19.516 -8.695 2.207 1 92.81 105 LEU A C 1
ATOM 858 O O . LEU A 1 105 ? 19.219 -9.719 2.83 1 92.81 105 LEU A O 1
ATOM 862 N N . THR A 1 106 ? 18.703 -7.648 2.111 1 92.44 106 THR A N 1
ATOM 863 C CA . THR A 1 106 ? 17.375 -7.668 2.725 1 92.44 106 THR A CA 1
ATOM 864 C C . THR A 1 106 ? 16.531 -8.797 2.143 1 92.44 106 THR A C 1
ATOM 866 O O . THR A 1 106 ? 15.836 -9.5 2.879 1 92.44 106 THR A O 1
ATOM 869 N N . TYR A 1 107 ? 16.688 -9.07 0.881 1 94.69 107 TYR A N 1
ATOM 870 C CA . TYR A 1 107 ? 15.844 -10.039 0.186 1 94.69 107 TYR A CA 1
ATOM 871 C C . TYR A 1 107 ? 16.266 -11.469 0.529 1 94.69 107 TYR A C 1
ATOM 873 O O . TYR A 1 107 ? 15.445 -12.391 0.497 1 94.69 107 TYR A O 1
ATOM 881 N N . GLU A 1 108 ? 17.547 -11.586 0.783 1 93.12 108 GLU A N 1
ATOM 882 C CA . GLU A 1 108 ? 17.969 -12.898 1.261 1 93.12 108 GLU A CA 1
ATOM 883 C C . GLU A 1 108 ? 17.156 -13.32 2.488 1 93.12 108 GLU A C 1
ATOM 885 O O . GLU A 1 108 ? 16.672 -14.453 2.559 1 93.12 108 GLU A O 1
ATOM 890 N N . LYS A 1 109 ? 16.984 -12.406 3.387 1 93.56 109 LYS A N 1
ATOM 891 C CA . LYS A 1 109 ? 16.25 -12.664 4.625 1 93.56 109 LYS A CA 1
ATOM 892 C C . LYS A 1 109 ? 14.758 -12.789 4.371 1 93.56 109 LYS A C 1
ATOM 894 O O . LYS A 1 109 ? 14.086 -13.625 4.977 1 93.56 109 LYS A O 1
ATOM 899 N N . ILE A 1 110 ? 14.203 -11.977 3.492 1 97 110 ILE A N 1
ATOM 900 C CA . ILE A 1 110 ? 12.781 -12.008 3.156 1 97 110 ILE A CA 1
ATOM 901 C C . ILE A 1 110 ? 12.43 -13.359 2.529 1 97 110 ILE A C 1
ATOM 903 O O . ILE A 1 110 ? 11.461 -14.008 2.938 1 97 110 ILE A O 1
ATOM 907 N N . VAL A 1 111 ? 13.227 -13.805 1.546 1 97.62 111 VAL A N 1
ATOM 908 C CA . VAL A 1 111 ? 12.969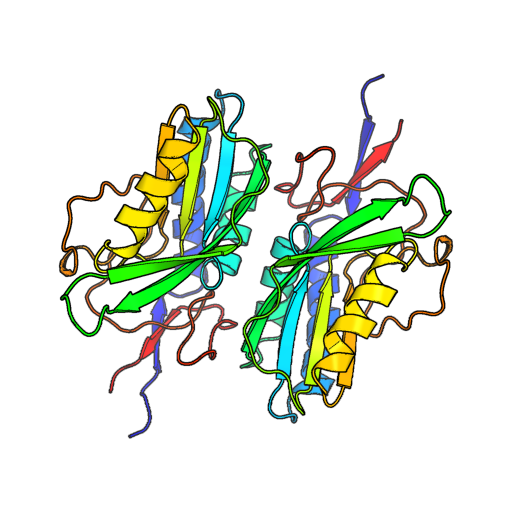 -15.055 0.835 1 97.62 111 VAL A CA 1
ATOM 909 C C . VAL A 1 111 ? 13.094 -16.234 1.799 1 97.62 111 VAL A C 1
ATOM 911 O O . VAL A 1 111 ? 12.258 -17.141 1.792 1 97.62 111 VAL A O 1
ATOM 914 N N . ALA A 1 112 ? 14.156 -16.188 2.625 1 96.38 112 ALA A N 1
ATOM 915 C CA . ALA A 1 112 ? 14.328 -17.25 3.621 1 96.38 112 ALA A CA 1
ATOM 916 C C . ALA A 1 112 ? 13.109 -17.344 4.539 1 96.38 112 ALA A C 1
ATOM 918 O O . ALA A 1 112 ? 12.617 -18.438 4.828 1 96.38 112 ALA A O 1
ATOM 919 N N . HIS A 1 113 ? 12.641 -16.188 5.004 1 97.62 113 HIS A N 1
ATOM 920 C CA . HIS A 1 113 ? 11.477 -16.109 5.883 1 97.62 113 HIS A CA 1
ATOM 921 C C . HIS A 1 113 ? 10.234 -16.688 5.207 1 97.62 113 HIS A C 1
ATOM 923 O O . HIS A 1 113 ? 9.531 -17.516 5.789 1 97.62 113 HIS A O 1
ATOM 929 N N . LEU A 1 114 ? 9.977 -16.344 3.959 1 98.5 114 LEU A N 1
ATOM 930 C CA . LEU A 1 114 ? 8.773 -16.766 3.246 1 98.5 114 LEU A CA 1
ATOM 931 C C . LEU A 1 114 ? 8.844 -18.266 2.906 1 98.5 114 LEU A C 1
ATOM 933 O O . LEU A 1 114 ? 7.82 -18.938 2.881 1 98.5 114 LEU A O 1
ATOM 937 N N . LYS A 1 115 ? 10.047 -18.719 2.678 1 98.5 115 LYS A N 1
ATOM 938 C CA . LYS A 1 115 ? 10.227 -20.141 2.371 1 98.5 115 LYS A CA 1
ATOM 939 C C . LYS A 1 115 ? 9.789 -21.016 3.543 1 98.5 115 LYS A C 1
ATOM 941 O O . LYS A 1 115 ? 9.336 -22.141 3.346 1 98.5 115 LYS A O 1
ATOM 946 N N . THR A 1 116 ? 9.945 -20.516 4.77 1 98.38 116 THR A N 1
ATOM 947 C CA . THR A 1 116 ? 9.547 -21.281 5.949 1 98.38 116 THR A CA 1
ATOM 948 C C . THR A 1 116 ? 8.047 -21.531 5.953 1 98.38 116 THR A C 1
ATOM 950 O O . THR A 1 116 ? 7.547 -22.359 6.711 1 98.38 116 THR A O 1
ATOM 953 N N . LYS A 1 117 ? 7.32 -20.906 5.133 1 98.38 117 LYS A N 1
ATOM 954 C CA . LYS A 1 117 ? 5.867 -21.031 5.078 1 98.38 117 LYS A CA 1
ATOM 955 C C . LYS A 1 117 ? 5.434 -21.984 3.965 1 98.38 117 LYS A C 1
ATOM 957 O O . LYS A 1 117 ? 4.246 -22.078 3.65 1 98.38 117 LYS A O 1
ATOM 962 N N . ASP A 1 118 ? 6.367 -22.547 3.268 1 98.56 118 ASP A N 1
ATOM 963 C CA . ASP A 1 118 ? 6.238 -23.672 2.344 1 98.56 118 ASP A CA 1
ATOM 964 C C . ASP A 1 118 ? 5.449 -23.266 1.099 1 98.56 118 ASP A C 1
ATOM 966 O O . ASP A 1 118 ? 4.492 -23.938 0.718 1 98.56 118 ASP A O 1
ATOM 970 N N . PRO A 1 119 ? 5.758 -22.141 0.457 1 98.75 119 PR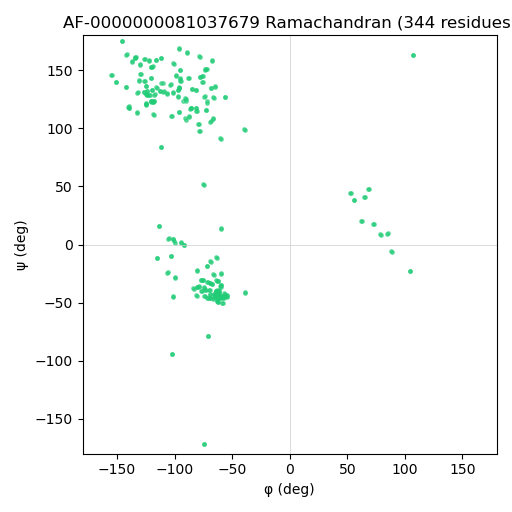O A N 1
ATOM 971 C CA . PRO A 1 119 ? 5.164 -21.844 -0.851 1 98.75 119 PRO A CA 1
ATOM 972 C C . PRO A 1 119 ? 5.652 -22.797 -1.941 1 98.75 119 PRO A C 1
ATOM 974 O O . PRO A 1 119 ? 6.652 -23.5 -1.757 1 98.75 119 PRO A O 1
ATOM 977 N N . LYS A 1 120 ? 4.867 -22.906 -3.004 1 98.5 120 LYS A N 1
ATOM 978 C CA . LYS A 1 120 ? 5.273 -23.703 -4.152 1 98.5 120 LYS A CA 1
ATOM 979 C C . LYS A 1 120 ? 6.441 -23.062 -4.895 1 98.5 120 LYS A C 1
ATOM 981 O O . LYS A 1 120 ? 7.352 -23.75 -5.355 1 98.5 120 LYS A O 1
ATOM 986 N N . GLU A 1 121 ? 6.371 -21.719 -4.992 1 98.31 121 GLU A N 1
ATOM 987 C CA . GLU A 1 121 ? 7.355 -20.922 -5.719 1 98.31 121 GLU A CA 1
ATOM 988 C C . GLU A 1 121 ? 7.402 -19.5 -5.184 1 98.31 121 GLU A C 1
ATOM 990 O O . GLU A 1 121 ? 6.402 -18.969 -4.688 1 98.31 121 GLU A O 1
ATOM 995 N N . ILE A 1 122 ? 8.586 -18.938 -5.207 1 98.62 122 ILE A N 1
ATOM 996 C CA . ILE A 1 122 ? 8.75 -17.516 -4.914 1 98.62 122 ILE A CA 1
ATOM 997 C C . ILE A 1 122 ? 9.477 -16.828 -6.066 1 98.62 122 ILE A C 1
ATOM 999 O O . ILE A 1 122 ? 10.57 -17.25 -6.453 1 98.62 122 ILE A O 1
ATOM 1003 N N . LYS A 1 123 ? 8.836 -15.867 -6.641 1 98.75 123 LYS A N 1
ATOM 1004 C CA . LYS A 1 123 ? 9.469 -15.023 -7.645 1 98.75 123 LYS A CA 1
ATOM 1005 C C . LYS A 1 123 ? 9.562 -13.578 -7.164 1 98.75 123 LYS A C 1
ATOM 1007 O O . LYS A 1 123 ? 8.82 -13.164 -6.273 1 98.75 123 LYS A O 1
ATOM 1012 N N . ILE A 1 124 ? 10.469 -12.867 -7.777 1 98.69 124 ILE A N 1
ATOM 1013 C CA . ILE A 1 124 ? 10.727 -11.492 -7.359 1 98.69 124 ILE A CA 1
ATOM 1014 C C . ILE A 1 124 ? 10.555 -10.555 -8.547 1 98.69 124 ILE A C 1
ATOM 1016 O O . ILE A 1 124 ? 11.094 -10.797 -9.625 1 98.69 124 ILE A O 1
ATOM 1020 N N . CYS A 1 125 ? 9.758 -9.484 -8.391 1 98.81 125 CYS A N 1
ATOM 1021 C CA . CYS A 1 125 ? 9.586 -8.398 -9.344 1 98.81 125 CYS A CA 1
ATOM 1022 C C . CYS A 1 125 ? 9.984 -7.062 -8.727 1 98.81 125 CYS A C 1
ATOM 1024 O O . CYS A 1 125 ? 9.484 -6.695 -7.664 1 98.81 125 CYS A O 1
ATOM 1026 N N . THR A 1 126 ? 10.891 -6.375 -9.328 1 98.75 126 THR A N 1
ATOM 1027 C CA . THR A 1 126 ? 11.273 -5.055 -8.844 1 98.75 126 THR A CA 1
ATOM 1028 C C . THR A 1 126 ? 11.25 -4.031 -9.977 1 98.75 126 THR A C 1
ATOM 1030 O O . THR A 1 126 ? 11.484 -4.375 -11.133 1 98.75 126 THR A O 1
ATOM 1033 N N . LEU A 1 127 ? 10.891 -2.791 -9.641 1 98.5 127 LEU A N 1
ATOM 1034 C CA . LEU A 1 127 ? 10.875 -1.737 -10.648 1 98.5 127 LEU A CA 1
ATOM 1035 C C . LEU A 1 127 ? 12.297 -1.304 -11 1 98.5 127 LEU A C 1
ATOM 1037 O O . LEU A 1 127 ? 12.625 -1.149 -12.172 1 98.5 127 LEU A O 1
ATOM 1041 N N . PHE A 1 128 ? 13.141 -1.122 -9.977 1 98.06 128 PHE A N 1
ATOM 1042 C CA . PHE A 1 128 ? 14.523 -0.715 -10.195 1 98.06 128 PHE A CA 1
ATOM 1043 C C . PHE A 1 128 ? 15.492 -1.755 -9.641 1 98.06 128 PHE A C 1
ATOM 1045 O O . PHE A 1 128 ? 15.336 -2.205 -8.5 1 98.06 128 PHE A O 1
ATOM 1052 N N . ASN A 1 129 ? 16.453 -2.107 -10.391 1 97.75 129 ASN A N 1
ATOM 1053 C CA . ASN A 1 129 ? 17.484 -3.086 -10.055 1 97.75 129 ASN A CA 1
ATOM 1054 C C . ASN A 1 129 ? 18.875 -2.498 -10.203 1 97.75 129 ASN A C 1
ATOM 1056 O O . ASN A 1 129 ? 19.172 -1.823 -11.188 1 97.75 129 ASN A O 1
ATOM 1060 N N . LYS A 1 130 ? 19.672 -2.688 -9.125 1 96.94 130 LYS A N 1
ATOM 1061 C CA . LYS A 1 130 ? 21.078 -2.254 -9.172 1 96.94 130 LYS A CA 1
ATOM 1062 C C . LYS A 1 130 ? 22.016 -3.449 -9.172 1 96.94 130 LYS A C 1
ATOM 1064 O O . LYS A 1 130 ? 22.656 -3.744 -8.156 1 96.94 130 LYS A O 1
ATOM 1069 N N . PRO A 1 131 ? 22.219 -3.967 -10.328 1 95.88 131 PRO A N 1
ATOM 1070 C CA . PRO A 1 131 ? 23 -5.203 -10.367 1 95.88 131 PRO A CA 1
ATOM 1071 C C . PRO A 1 131 ? 24.438 -5.004 -9.891 1 95.88 131 PRO A C 1
ATOM 1073 O O . PRO A 1 131 ? 25.031 -5.914 -9.297 1 95.88 131 PRO A O 1
ATOM 1076 N N . SER A 1 132 ? 25.047 -3.861 -10.07 1 95.38 132 SER A N 1
ATOM 1077 C CA . SER A 1 132 ? 26.438 -3.609 -9.727 1 95.38 132 SER A CA 1
ATOM 1078 C C . SER A 1 132 ? 26.641 -3.598 -8.219 1 95.38 132 SER A C 1
ATOM 1080 O O . SER A 1 132 ? 27.766 -3.717 -7.734 1 95.38 132 SER A O 1
ATOM 1082 N N . ARG A 1 133 ? 25.516 -3.508 -7.492 1 95.06 133 ARG A N 1
ATOM 1083 C CA . ARG A 1 133 ? 25.625 -3.395 -6.043 1 95.06 133 ARG A CA 1
ATOM 1084 C C . ARG A 1 133 ? 25.344 -4.73 -5.367 1 95.06 133 ARG A C 1
ATOM 1086 O O . ARG A 1 133 ? 25.406 -4.84 -4.141 1 95.06 133 ARG A O 1
ATOM 1093 N N . ARG A 1 134 ? 25.156 -5.766 -6.137 1 95.88 134 ARG A N 1
ATOM 1094 C CA . ARG A 1 134 ? 24.734 -7.055 -5.602 1 95.88 134 ARG A CA 1
ATOM 1095 C C . ARG A 1 134 ? 25.828 -7.688 -4.758 1 95.88 134 ARG A C 1
ATOM 1097 O O . ARG A 1 134 ? 27 -7.727 -5.172 1 95.88 134 ARG A O 1
ATOM 1104 N N . LEU A 1 135 ? 25.422 -8.211 -3.574 1 94.25 135 LEU A N 1
ATOM 1105 C CA . LEU A 1 135 ? 26.406 -8.836 -2.699 1 94.25 135 LEU A CA 1
ATOM 1106 C C . LEU A 1 135 ? 26.125 -10.328 -2.535 1 94.25 135 LEU A C 1
ATOM 1108 O O . LEU A 1 135 ? 26.969 -11.062 -2.029 1 94.25 135 LEU A O 1
ATOM 1112 N N . ILE A 1 136 ? 24.984 -10.734 -2.969 1 93.88 136 ILE A N 1
ATOM 1113 C CA . ILE A 1 136 ? 24.594 -12.141 -2.85 1 93.88 136 ILE A CA 1
ATOM 1114 C C . ILE A 1 136 ? 24 -12.625 -4.168 1 93.88 136 ILE A C 1
ATOM 1116 O O . ILE A 1 136 ? 23.594 -11.812 -5.012 1 93.88 136 ILE A O 1
ATOM 1120 N N . GLU A 1 137 ? 24 -13.875 -4.289 1 93.94 137 GLU A N 1
ATOM 1121 C CA . GLU A 1 137 ? 23.266 -14.422 -5.43 1 93.94 137 GLU A CA 1
ATOM 1122 C C . GLU A 1 137 ? 21.766 -14.32 -5.227 1 93.94 137 GLU A C 1
ATOM 1124 O O . GLU A 1 137 ? 21.219 -14.883 -4.273 1 93.94 137 GLU A O 1
ATOM 1129 N N . LEU A 1 138 ? 21.109 -13.578 -6.008 1 94.88 138 LEU A N 1
ATOM 1130 C CA . LEU A 1 138 ? 19.672 -13.344 -5.953 1 94.88 138 LEU A CA 1
ATOM 1131 C C . LEU A 1 138 ? 19.078 -13.312 -7.355 1 94.88 138 LEU A C 1
ATOM 1133 O O . LEU A 1 138 ? 19.484 -12.508 -8.188 1 94.88 138 LEU A O 1
ATOM 1137 N N . LYS A 1 139 ? 18.25 -14.203 -7.582 1 95.5 139 LYS A N 1
ATOM 1138 C CA . LYS A 1 139 ? 17.578 -14.219 -8.875 1 95.5 139 LYS A CA 1
ATOM 1139 C C . LYS A 1 139 ? 16.406 -13.242 -8.891 1 95.5 139 LYS A C 1
ATOM 1141 O O . LYS A 1 139 ? 15.445 -13.406 -8.133 1 95.5 139 LYS A O 1
ATOM 1146 N N . ILE A 1 140 ? 16.422 -12.273 -9.688 1 97.62 140 ILE A N 1
ATOM 1147 C CA . ILE A 1 140 ? 15.305 -11.367 -9.961 1 97.62 140 ILE A CA 1
ATOM 1148 C C . ILE A 1 140 ? 14.555 -11.828 -11.203 1 97.62 140 ILE A C 1
ATOM 1150 O O . ILE A 1 140 ? 15.086 -11.773 -12.312 1 97.62 140 ILE A O 1
ATOM 1154 N N . ASP A 1 141 ? 13.375 -12.227 -11.039 1 98.5 141 ASP A N 1
ATOM 1155 C CA . ASP A 1 141 ? 12.609 -12.828 -12.125 1 98.5 141 ASP A CA 1
ATOM 1156 C C . ASP A 1 141 ? 12.102 -11.758 -13.094 1 98.5 141 ASP A C 1
ATOM 1158 O O . ASP A 1 141 ? 12.039 -11.984 -14.305 1 98.5 141 ASP A O 1
ATOM 1162 N N . TYR A 1 142 ? 11.656 -10.625 -12.586 1 98.62 142 TYR A N 1
ATOM 1163 C CA . TYR A 1 142 ? 11.141 -9.508 -13.367 1 98.62 142 TYR A CA 1
ATOM 1164 C C . TYR A 1 142 ? 11.758 -8.188 -12.906 1 98.62 142 TYR A C 1
ATOM 1166 O O . TYR A 1 142 ? 11.531 -7.762 -11.766 1 98.62 142 TYR A O 1
ATOM 1174 N N . ALA A 1 143 ? 12.523 -7.59 -13.742 1 98.38 143 ALA A N 1
ATOM 1175 C CA . ALA A 1 143 ? 13.141 -6.305 -13.445 1 98.38 143 ALA A CA 1
ATOM 1176 C C . ALA A 1 143 ? 12.672 -5.227 -14.414 1 98.38 143 ALA A C 1
ATOM 1178 O O . ALA A 1 143 ? 12.672 -5.434 -15.625 1 98.38 143 ALA A O 1
ATOM 1179 N N . GLY A 1 144 ? 12.219 -4.117 -13.867 1 98.38 144 GLY A N 1
ATOM 1180 C CA . GLY A 1 144 ? 11.867 -2.994 -14.719 1 98.38 144 GLY A CA 1
ATOM 1181 C C . GLY A 1 144 ? 13.07 -2.312 -15.344 1 98.38 144 GLY A C 1
ATOM 1182 O O . GLY A 1 144 ? 13.453 -2.631 -16.469 1 98.38 144 GLY A O 1
ATOM 1183 N N . PHE A 1 145 ? 13.734 -1.468 -14.531 1 98.12 145 PHE A N 1
ATOM 1184 C CA . PHE A 1 145 ? 14.891 -0.705 -14.992 1 98.12 145 PHE A CA 1
ATOM 1185 C C . PHE A 1 145 ? 16.156 -1.121 -14.25 1 98.12 145 PHE A C 1
ATOM 1187 O O . PHE A 1 145 ? 16.125 -1.311 -13.031 1 98.12 145 PHE A O 1
ATOM 1194 N N . GLU A 1 146 ? 17.172 -1.303 -14.961 1 97.31 146 GLU A N 1
ATOM 1195 C CA . GLU A 1 146 ? 18.5 -1.412 -14.344 1 97.31 146 GLU A CA 1
ATOM 1196 C C . GLU A 1 146 ? 19.172 -0.049 -14.242 1 97.31 146 GLU A C 1
ATOM 1198 O O . GLU A 1 146 ? 19.281 0.67 -15.242 1 97.31 146 GLU A O 1
ATOM 1203 N N . ILE A 1 147 ? 19.516 0.284 -13.062 1 95.94 147 ILE A N 1
ATOM 1204 C CA . ILE A 1 147 ? 20.141 1.587 -12.875 1 95.94 147 ILE A CA 1
ATOM 1205 C C . ILE A 1 147 ? 21.469 1.416 -12.141 1 95.94 147 ILE A C 1
ATOM 1207 O O . ILE A 1 147 ? 21.703 0.383 -11.508 1 95.94 147 ILE A O 1
ATOM 1211 N N . GLU A 1 148 ? 22.344 2.42 -12.258 1 93.81 148 GLU A N 1
ATOM 1212 C CA . GLU A 1 148 ? 23.609 2.445 -11.523 1 93.81 148 GLU A CA 1
ATOM 1213 C C . GLU A 1 148 ? 23.375 2.787 -10.055 1 93.81 148 GLU A C 1
ATOM 1215 O O . GLU A 1 148 ? 22.25 2.721 -9.562 1 93.81 148 GLU A O 1
ATOM 1220 N N . ASN A 1 149 ? 24.438 2.996 -9.359 1 93.25 149 ASN A N 1
ATOM 1221 C CA . ASN A 1 149 ? 24.328 3.299 -7.938 1 93.25 149 ASN A CA 1
ATOM 1222 C C . ASN A 1 149 ? 23.844 4.73 -7.703 1 93.25 149 ASN A C 1
ATOM 1224 O O . ASN A 1 149 ? 24.469 5.477 -6.938 1 93.25 149 ASN A O 1
ATOM 1228 N N . ASP A 1 150 ? 22.766 5.031 -8.367 1 90.31 150 ASP A N 1
ATOM 1229 C CA . ASP A 1 150 ? 22.156 6.352 -8.195 1 90.31 150 ASP A CA 1
ATOM 1230 C C . ASP A 1 150 ? 21.172 6.359 -7.027 1 90.31 150 ASP A C 1
ATOM 1232 O O . ASP A 1 150 ? 20.5 5.363 -6.773 1 90.31 150 ASP A O 1
ATOM 1236 N N . PHE A 1 151 ? 21.188 7.465 -6.371 1 91.44 151 PHE A N 1
ATOM 1237 C CA . PHE A 1 151 ? 20.156 7.695 -5.371 1 91.44 151 PHE A CA 1
ATOM 1238 C C . PHE A 1 151 ? 18.906 8.289 -6.008 1 91.44 151 PHE A C 1
ATOM 1240 O O . PHE A 1 151 ? 18.953 9.391 -6.559 1 91.44 151 PHE A O 1
ATOM 1247 N N . ILE A 1 152 ? 17.812 7.523 -5.918 1 93.88 152 ILE A N 1
ATOM 1248 C CA . ILE A 1 152 ? 16.625 7.977 -6.637 1 93.88 152 ILE A CA 1
ATOM 1249 C C . ILE A 1 152 ? 15.477 8.211 -5.652 1 93.88 152 ILE A C 1
ATOM 1251 O O . ILE A 1 152 ? 15.469 7.648 -4.555 1 93.88 152 ILE A O 1
ATOM 1255 N N . VAL A 1 153 ? 14.562 9.109 -6.023 1 94.38 153 VAL A N 1
ATOM 1256 C CA . VAL A 1 153 ? 13.359 9.406 -5.254 1 94.38 153 VAL A CA 1
ATOM 1257 C C . VAL A 1 153 ? 12.164 9.516 -6.195 1 94.38 153 VAL A C 1
ATOM 1259 O O . VAL A 1 153 ? 12.328 9.711 -7.402 1 94.38 153 VAL A O 1
ATOM 1262 N N . GLY A 1 154 ? 10.992 9.312 -5.586 1 94.62 154 GLY A N 1
ATOM 1263 C CA . GLY A 1 154 ? 9.766 9.422 -6.359 1 94.62 154 GLY A CA 1
ATOM 1264 C C . GLY A 1 154 ? 9.117 8.086 -6.652 1 94.62 154 GLY A C 1
ATOM 1265 O O . GLY A 1 154 ? 9.727 7.035 -6.441 1 94.62 154 GLY A O 1
ATOM 1266 N N . TYR A 1 155 ? 7.871 8.164 -7.031 1 95.94 155 TYR A N 1
ATOM 1267 C CA . TYR A 1 155 ? 7.109 6.977 -7.398 1 95.94 155 TYR A CA 1
ATOM 1268 C C . TYR A 1 155 ? 7.109 5.957 -6.262 1 95.94 155 TYR A C 1
ATOM 1270 O O . TYR A 1 155 ? 7.375 4.773 -6.48 1 95.94 155 TYR A O 1
ATOM 1278 N N . GLY A 1 156 ? 7.023 6.453 -5.035 1 94.88 156 GLY A N 1
ATOM 1279 C CA . GLY A 1 156 ? 6.945 5.629 -3.84 1 94.88 156 GLY A CA 1
ATOM 1280 C C . GLY A 1 156 ? 8.242 5.582 -3.061 1 94.88 156 GLY A C 1
ATOM 1281 O O . GLY A 1 156 ? 8.25 5.266 -1.869 1 94.88 156 GLY A O 1
ATOM 1282 N N . ILE A 1 157 ? 9.344 5.852 -3.684 1 94.44 157 ILE A N 1
ATOM 1283 C CA . ILE A 1 157 ? 10.664 5.805 -3.053 1 94.44 157 ILE A CA 1
ATOM 1284 C C . ILE A 1 157 ? 10.945 7.137 -2.359 1 94.44 157 ILE A C 1
ATOM 1286 O O . ILE A 1 157 ? 10.742 8.203 -2.939 1 94.44 157 ILE A O 1
ATOM 1290 N N . ASP A 1 158 ? 11.422 7.047 -1.172 1 92.62 158 ASP A N 1
ATOM 1291 C CA . ASP A 1 158 ? 11.578 8.289 -0.423 1 92.62 158 ASP A CA 1
ATOM 1292 C C . ASP A 1 158 ? 13.055 8.625 -0.219 1 92.62 158 ASP A C 1
ATOM 1294 O O . ASP A 1 158 ? 13.922 7.785 -0.442 1 92.62 158 ASP A O 1
ATOM 1298 N N . PHE A 1 159 ? 13.25 9.883 0.065 1 89.62 159 PHE A N 1
ATOM 1299 C CA . PHE A 1 159 ? 14.461 10.359 0.725 1 89.62 159 PHE A CA 1
ATOM 1300 C C . PHE A 1 159 ? 14.125 11.008 2.064 1 89.62 159 PHE A C 1
ATOM 1302 O O . PHE A 1 159 ? 13.516 12.078 2.109 1 89.62 159 PHE A O 1
ATOM 1309 N N . ASN A 1 160 ? 14.555 10.344 3.113 1 87.88 160 ASN A N 1
ATOM 1310 C CA . ASN A 1 160 ? 14.234 10.844 4.449 1 87.88 160 ASN A CA 1
ATOM 1311 C C . ASN A 1 160 ? 12.742 11.102 4.609 1 87.88 160 ASN A C 1
ATOM 1313 O O . ASN A 1 160 ? 12.336 12.188 5.039 1 87.88 160 ASN A O 1
ATOM 1317 N N . GLU A 1 161 ? 11.961 10.188 4.148 1 89 161 GLU A N 1
ATOM 1318 C CA . GLU A 1 161 ? 10.508 10.164 4.305 1 89 161 GLU A CA 1
ATOM 1319 C C . GLU A 1 161 ? 9.844 11.211 3.422 1 89 161 GLU A C 1
ATOM 1321 O O . GLU A 1 161 ? 8.68 11.562 3.635 1 89 161 GLU A O 1
ATOM 1326 N N . GLN A 1 162 ? 10.617 11.664 2.434 1 85.69 162 GLN A N 1
ATOM 1327 C CA . GLN A 1 162 ? 10.086 12.688 1.544 1 85.69 162 GLN A CA 1
ATOM 1328 C C . GLN A 1 162 ? 10.117 12.227 0.09 1 85.69 162 GLN A C 1
ATOM 1330 O O . GLN A 1 162 ? 10.797 11.258 -0.243 1 85.69 162 GLN A O 1
ATOM 1335 N N . HIS A 1 163 ? 9.297 12.836 -0.753 1 89.88 163 HIS A N 1
ATOM 1336 C CA . HIS A 1 163 ? 9.359 12.766 -2.209 1 89.88 163 HIS A CA 1
ATOM 1337 C C . HIS A 1 163 ? 8.625 11.531 -2.73 1 89.88 163 HIS A C 1
ATOM 1339 O O . HIS A 1 163 ? 8.594 11.289 -3.939 1 89.88 163 HIS A O 1
ATOM 1345 N N . ARG A 1 164 ? 7.902 10.812 -1.902 1 90.75 164 ARG A N 1
ATOM 1346 C CA . ARG A 1 164 ? 7.254 9.57 -2.312 1 90.75 164 ARG A CA 1
ATOM 1347 C C . ARG A 1 164 ? 6.156 9.844 -3.338 1 90.75 164 ARG A C 1
ATOM 1349 O O . ARG A 1 164 ? 5.844 8.984 -4.16 1 90.75 164 ARG A O 1
ATOM 1356 N N . THR A 1 165 ? 5.613 11.055 -3.293 1 90.44 165 THR A N 1
ATOM 1357 C CA . THR A 1 165 ? 4.371 11.289 -4.02 1 90.44 165 THR A CA 1
ATOM 1358 C C . THR A 1 165 ? 4.66 11.797 -5.434 1 90.44 165 THR A C 1
ATOM 1360 O O . THR A 1 165 ? 3.738 12.023 -6.215 1 90.44 165 THR A O 1
ATOM 1363 N N . LEU A 1 166 ? 5.957 11.945 -5.77 1 90.81 166 LEU A N 1
ATOM 1364 C CA . LEU A 1 166 ? 6.32 12.375 -7.113 1 90.81 166 LEU A CA 1
ATOM 1365 C C . LEU A 1 166 ? 5.914 11.328 -8.148 1 90.81 166 LEU A C 1
ATOM 1367 O O . LEU A 1 166 ? 6.117 10.133 -7.934 1 90.81 166 LEU A O 1
ATOM 1371 N N . LYS A 1 167 ? 5.34 11.789 -9.234 1 92 167 LYS A N 1
ATOM 1372 C CA . LYS A 1 167 ? 4.895 10.883 -10.289 1 92 167 LYS A CA 1
ATOM 1373 C C . LYS A 1 167 ? 6.074 10.359 -11.102 1 92 167 LYS A C 1
ATOM 1375 O O . LYS A 1 167 ? 6.016 9.25 -11.648 1 92 167 LYS A O 1
ATOM 1380 N N . ASN A 1 168 ? 7.09 11.125 -11.211 1 92.31 168 ASN A N 1
ATOM 1381 C CA . ASN A 1 168 ? 8.328 10.742 -11.883 1 92.31 168 ASN A CA 1
ATOM 1382 C C . ASN A 1 168 ? 9.375 10.242 -10.898 1 92.31 168 ASN A C 1
ATOM 1384 O O . ASN A 1 168 ? 9.156 10.273 -9.688 1 92.31 168 ASN A O 1
ATOM 1388 N N . VAL A 1 169 ? 10.398 9.68 -11.414 1 94 169 VAL A N 1
ATOM 1389 C CA . VAL A 1 169 ? 11.555 9.297 -10.609 1 94 169 VAL A CA 1
ATOM 1390 C C . VAL A 1 169 ? 12.719 10.25 -10.883 1 94 169 VAL A C 1
ATOM 1392 O O . VAL A 1 169 ? 13.039 10.523 -12.039 1 94 169 VAL A O 1
ATOM 1395 N N . ALA A 1 170 ? 13.258 10.734 -9.805 1 92.38 170 ALA A N 1
ATOM 1396 C CA . ALA A 1 170 ? 14.352 11.688 -9.914 1 92.38 170 ALA A CA 1
ATOM 1397 C C . ALA A 1 170 ? 15.609 11.164 -9.227 1 92.38 170 ALA A C 1
ATOM 1399 O O . ALA A 1 170 ? 15.531 10.266 -8.383 1 92.38 170 ALA A O 1
ATOM 1400 N N . LYS A 1 171 ? 16.703 11.625 -9.703 1 91.69 171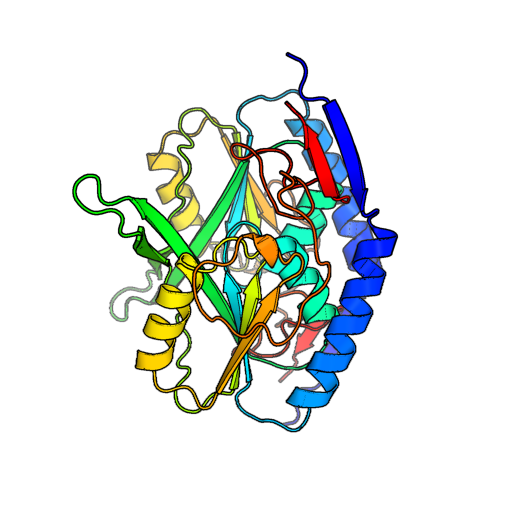 LYS A N 1
ATOM 1401 C CA . LYS A 1 171 ? 18 11.344 -9.086 1 91.69 171 LYS A CA 1
ATOM 1402 C C . LYS A 1 171 ? 18.422 12.477 -8.156 1 91.69 171 LYS A C 1
ATOM 1404 O O . LYS A 1 171 ? 18.25 13.648 -8.492 1 91.69 171 LYS A O 1
ATOM 1409 N N . ILE A 1 172 ? 18.891 12.07 -6.984 1 85.69 172 ILE A N 1
ATOM 1410 C CA . ILE A 1 172 ? 19.422 13.062 -6.055 1 85.69 172 ILE A CA 1
ATOM 1411 C C . ILE A 1 172 ? 20.953 13.016 -6.078 1 85.69 172 ILE A C 1
ATOM 1413 O O . ILE A 1 172 ? 21.547 11.953 -5.945 1 85.69 172 ILE A O 1
ATOM 1417 N N . SER A 1 173 ? 21.531 14.016 -6.586 1 77.19 173 SER A N 1
ATOM 1418 C CA . SER A 1 173 ? 22.984 14.109 -6.582 1 77.19 173 SER A CA 1
ATOM 1419 C C . SER A 1 173 ? 23.469 15.039 -5.484 1 77.19 173 SER A C 1
ATOM 1421 O O . SER A 1 173 ? 22.828 16.047 -5.18 1 77.19 173 SER A O 1
ATOM 1423 N N . LYS A 1 174 ? 24.484 14.586 -4.645 1 61.19 174 LYS A N 1
ATOM 1424 C CA . LYS A 1 174 ? 25.188 15.453 -3.709 1 61.19 174 LYS A CA 1
ATOM 1425 C C . LYS A 1 174 ? 26.016 16.5 -4.449 1 61.19 174 LYS A C 1
ATOM 1427 O O . LYS A 1 174 ? 26.484 16.25 -5.562 1 61.19 174 LYS A O 1
ATOM 1432 N N . MET B 1 1 ? -25.469 -19.938 -6.895 1 36.47 1 MET B N 1
ATOM 1433 C CA . MET B 1 1 ? -26.047 -18.688 -7.359 1 36.47 1 MET B CA 1
ATOM 1434 C C . MET B 1 1 ? -24.969 -17.719 -7.832 1 36.47 1 MET B C 1
ATOM 1436 O O . MET B 1 1 ? -24 -17.469 -7.113 1 36.47 1 MET B O 1
ATOM 1440 N N . SER B 1 2 ? -24.797 -17.547 -9.133 1 47.69 2 SER B N 1
ATOM 1441 C CA . SER B 1 2 ? -23.719 -16.844 -9.812 1 47.69 2 SER B CA 1
ATOM 1442 C C . SER B 1 2 ? -23.656 -15.375 -9.391 1 47.69 2 SER B C 1
ATOM 1444 O O . SER B 1 2 ? -24.656 -14.656 -9.492 1 47.69 2 SER B O 1
ATOM 1446 N N . ASP B 1 3 ? -22.922 -15.031 -8.391 1 58.44 3 ASP B N 1
ATOM 1447 C CA . ASP B 1 3 ? -22.797 -13.625 -8.008 1 58.44 3 ASP B CA 1
ATOM 1448 C C . ASP B 1 3 ? -22.734 -12.727 -9.242 1 58.44 3 ASP B C 1
ATOM 1450 O O . ASP B 1 3 ? -22 -13.016 -10.188 1 58.44 3 ASP B O 1
ATOM 1454 N N . LYS B 1 4 ? -23.969 -12.125 -9.57 1 66.12 4 LYS B N 1
ATOM 1455 C CA . LYS B 1 4 ? -23.984 -11.172 -10.672 1 66.12 4 LYS B CA 1
ATOM 1456 C C . LYS B 1 4 ? -23.188 -9.922 -10.336 1 66.12 4 LYS B C 1
ATOM 1458 O O . LYS B 1 4 ? -23.406 -9.297 -9.289 1 66.12 4 LYS B O 1
ATOM 1463 N N . ILE B 1 5 ? -22 -9.711 -10.938 1 71.88 5 ILE B N 1
ATOM 1464 C CA . ILE B 1 5 ? -21.094 -8.57 -10.789 1 71.88 5 ILE B CA 1
ATOM 1465 C C . ILE B 1 5 ? -21.453 -7.5 -11.82 1 71.88 5 ILE B C 1
ATOM 1467 O O . ILE B 1 5 ? -21.547 -7.797 -13.016 1 71.88 5 ILE B O 1
ATOM 1471 N N . SER B 1 6 ? -22.094 -6.34 -11.273 1 84.31 6 SER B N 1
ATOM 1472 C CA . SER B 1 6 ? -22.375 -5.207 -12.148 1 84.31 6 SER B CA 1
ATOM 1473 C C . SER B 1 6 ? -21.484 -4.012 -11.805 1 84.31 6 SER B C 1
ATOM 1475 O O . SER B 1 6 ? -21.234 -3.736 -10.633 1 84.31 6 SER B O 1
ATOM 1477 N N . THR B 1 7 ? -21.031 -3.396 -12.859 1 86.62 7 THR B N 1
ATOM 1478 C CA . THR B 1 7 ? -20.188 -2.232 -12.664 1 86.62 7 THR B CA 1
ATOM 1479 C C . THR B 1 7 ? -20.969 -1.089 -12.023 1 86.62 7 THR B C 1
ATOM 1481 O O . THR B 1 7 ? -22.047 -0.741 -12.477 1 86.62 7 THR B O 1
ATOM 1484 N N . LEU B 1 8 ? -20.5 -0.552 -10.945 1 90.56 8 LEU B N 1
ATOM 1485 C CA . LEU B 1 8 ? -21.109 0.572 -10.242 1 90.56 8 LEU B CA 1
ATOM 1486 C C . LEU B 1 8 ? -20.375 1.873 -10.562 1 90.56 8 LEU B C 1
ATOM 1488 O O . LEU B 1 8 ? -21.016 2.893 -10.836 1 90.56 8 LEU B O 1
ATOM 1492 N N . PHE B 1 9 ? -19.047 1.841 -10.555 1 94.69 9 PHE B N 1
ATOM 1493 C CA . PHE B 1 9 ? -18.234 3.002 -10.883 1 94.69 9 PHE B CA 1
ATOM 1494 C C . PHE B 1 9 ? -17.125 2.627 -11.867 1 94.69 9 PHE B C 1
ATOM 1496 O O . PHE B 1 9 ? -16.375 1.681 -11.641 1 94.69 9 PHE B O 1
ATOM 1503 N N . THR B 1 10 ? -17.047 3.445 -12.938 1 95.5 10 THR B N 1
ATOM 1504 C CA . THR B 1 10 ? -15.969 3.232 -13.898 1 95.5 10 THR B CA 1
ATOM 1505 C C . THR B 1 10 ? -14.648 3.797 -13.375 1 95.5 10 THR B C 1
ATOM 1507 O O . THR B 1 10 ? -14.648 4.625 -12.461 1 95.5 10 THR B O 1
ATOM 1510 N N . GLU B 1 11 ? -13.555 3.334 -13.961 1 95.38 11 GLU B N 1
ATOM 1511 C CA . GLU B 1 11 ? -12.242 3.854 -13.602 1 95.38 11 GLU B CA 1
ATOM 1512 C C . GLU B 1 11 ? -12.172 5.367 -13.797 1 95.38 11 GLU B C 1
ATOM 1514 O O . GLU B 1 11 ? -11.602 6.078 -12.961 1 95.38 11 GLU B O 1
ATOM 1519 N N . GLU B 1 12 ? -12.742 5.812 -14.875 1 96.38 12 GLU B N 1
ATOM 1520 C CA . GLU B 1 12 ? -12.719 7.234 -15.203 1 96.38 12 GLU B CA 1
ATOM 1521 C C . GLU B 1 12 ? -13.453 8.055 -14.141 1 96.38 12 GLU B C 1
ATOM 1523 O O . GLU B 1 12 ? -12.977 9.109 -13.727 1 96.38 12 GLU B O 1
ATOM 1528 N N . LYS B 1 13 ? -14.602 7.57 -13.727 1 97.38 13 LYS B N 1
ATOM 1529 C CA . LYS B 1 13 ? -15.383 8.25 -12.695 1 97.38 13 LYS B CA 1
ATOM 1530 C C . LYS B 1 13 ? -14.617 8.305 -11.375 1 97.38 13 LYS B C 1
ATOM 1532 O O . LYS B 1 13 ? -14.617 9.336 -10.695 1 97.38 13 LYS B O 1
ATOM 1537 N N . ILE B 1 14 ? -13.953 7.242 -11.055 1 97.75 14 ILE B N 1
ATOM 1538 C CA . ILE B 1 14 ? -13.172 7.164 -9.828 1 97.75 14 ILE B CA 1
ATOM 1539 C C . ILE B 1 14 ? -12.016 8.156 -9.891 1 97.75 14 ILE B C 1
ATOM 1541 O O . ILE B 1 14 ? -11.789 8.914 -8.945 1 97.75 14 ILE B O 1
ATOM 1545 N N . LYS B 1 15 ? -11.336 8.203 -11.023 1 97.44 15 LYS B N 1
ATOM 1546 C CA . LYS B 1 15 ? -10.188 9.086 -11.195 1 97.44 15 LYS B CA 1
ATOM 1547 C C . LYS B 1 15 ? -10.602 10.555 -11.094 1 97.44 15 LYS B C 1
ATOM 1549 O O . LYS B 1 15 ? -9.883 11.367 -10.516 1 97.44 15 LYS B O 1
ATOM 1554 N N . ARG B 1 16 ? -11.711 10.859 -11.641 1 98.25 16 ARG B N 1
ATOM 1555 C CA . ARG B 1 16 ? -12.227 12.227 -11.562 1 98.25 16 ARG B CA 1
ATOM 1556 C C . ARG B 1 16 ? -12.508 12.617 -10.109 1 98.25 16 ARG B C 1
ATOM 1558 O O . ARG B 1 16 ? -12.164 13.719 -9.688 1 98.25 16 ARG B O 1
ATOM 1565 N N . LYS B 1 17 ? -13.172 11.719 -9.422 1 98.56 17 LYS B N 1
ATOM 1566 C CA . LYS B 1 17 ? -13.484 11.969 -8.023 1 98.56 17 LYS B CA 1
ATOM 1567 C C . LYS B 1 17 ? -12.203 12.125 -7.199 1 98.56 17 LYS B C 1
ATOM 1569 O O . LYS B 1 17 ? -12.125 13 -6.332 1 98.56 17 LYS B O 1
ATOM 1574 N N . ILE B 1 18 ? -11.203 11.328 -7.484 1 98.56 18 ILE B N 1
ATOM 1575 C CA . ILE B 1 18 ? -9.93 11.383 -6.773 1 98.56 18 ILE B CA 1
ATOM 1576 C C . ILE B 1 18 ? -9.258 12.727 -7.02 1 98.56 18 ILE B C 1
ATOM 1578 O O . ILE B 1 18 ? -8.688 13.32 -6.098 1 98.56 18 ILE B O 1
ATOM 1582 N N . LYS B 1 19 ? -9.336 13.211 -8.242 1 98.5 19 LYS B N 1
ATOM 1583 C CA . LYS B 1 19 ? -8.773 14.516 -8.562 1 98.5 19 LYS B CA 1
ATOM 1584 C C . LYS B 1 19 ? -9.438 15.617 -7.754 1 98.5 19 LYS B C 1
ATOM 1586 O O . LYS B 1 19 ? -8.766 16.516 -7.238 1 98.5 19 LYS B O 1
ATOM 1591 N N . GLU B 1 20 ? -10.727 15.516 -7.633 1 98.62 20 GLU B N 1
ATOM 1592 C CA . GLU B 1 20 ? -11.492 16.484 -6.852 1 98.62 20 GLU B CA 1
ATOM 1593 C C . GLU B 1 20 ? -11.07 16.469 -5.387 1 98.62 20 GLU B C 1
ATOM 1595 O O . GLU B 1 20 ? -10.805 17.516 -4.797 1 98.62 20 GLU B O 1
ATOM 1600 N N . LEU B 1 21 ? -11.016 15.281 -4.824 1 98.75 21 LEU B N 1
ATOM 1601 C CA . LEU B 1 21 ? -10.617 15.125 -3.43 1 98.75 21 LEU B CA 1
ATOM 1602 C C . LEU B 1 21 ? -9.188 15.625 -3.213 1 98.75 21 LEU B C 1
ATOM 1604 O O . LEU B 1 21 ? -8.914 16.312 -2.229 1 98.75 21 LEU B O 1
ATOM 1608 N N . ALA B 1 22 ? -8.344 15.266 -4.113 1 98.69 22 ALA B N 1
ATOM 1609 C CA . ALA B 1 22 ? -6.934 15.617 -4.012 1 98.69 22 ALA B CA 1
ATOM 1610 C C . ALA B 1 22 ? -6.754 17.141 -3.945 1 98.69 22 ALA B C 1
ATOM 1612 O O . ALA B 1 22 ? -5.949 17.641 -3.156 1 98.69 22 ALA B O 1
ATOM 1613 N N . GLN B 1 23 ? -7.48 17.781 -4.793 1 98.56 23 GLN B N 1
ATOM 1614 C CA . GLN B 1 23 ? -7.379 19.234 -4.816 1 98.56 23 GLN B CA 1
ATOM 1615 C C . GLN B 1 23 ? -7.816 19.844 -3.48 1 98.56 23 GLN B C 1
ATOM 1617 O O . GLN B 1 23 ? -7.16 20.734 -2.955 1 98.56 23 GLN B O 1
ATOM 1622 N N . LYS B 1 24 ? -8.922 19.359 -2.918 1 98.69 24 LYS B N 1
ATOM 1623 C CA . LYS B 1 24 ? -9.414 19.828 -1.627 1 98.69 24 LYS B CA 1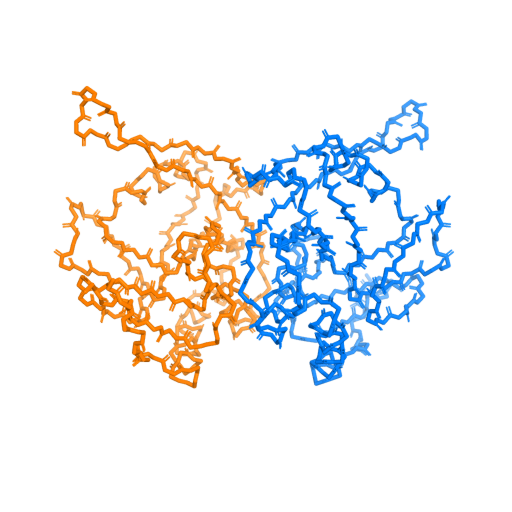
ATOM 1624 C C . LYS B 1 24 ? -8.375 19.609 -0.529 1 98.69 24 LYS B C 1
ATOM 1626 O O . LYS B 1 24 ? -8.141 20.484 0.298 1 98.69 24 LYS B O 1
ATOM 1631 N N . ILE B 1 25 ? -7.816 18.438 -0.534 1 98.62 25 ILE B N 1
ATOM 1632 C CA . ILE B 1 25 ? -6.832 18.078 0.481 1 98.62 25 ILE B CA 1
ATOM 1633 C C . ILE B 1 25 ? -5.574 18.938 0.304 1 98.62 25 ILE B C 1
ATOM 1635 O O . ILE B 1 25 ? -5.031 19.453 1.279 1 98.62 25 ILE B O 1
ATOM 1639 N N . LYS B 1 26 ? -5.125 19.031 -0.928 1 98.12 26 LYS B N 1
ATOM 1640 C CA . LYS B 1 26 ? -3.955 19.859 -1.222 1 98.12 26 LYS B CA 1
ATOM 1641 C C . LYS B 1 26 ? -4.145 21.281 -0.724 1 98.12 26 LYS B C 1
ATOM 1643 O O . LYS B 1 26 ? -3.25 21.859 -0.099 1 98.12 26 LYS B O 1
ATOM 1648 N N . ASP B 1 27 ? -5.305 21.859 -0.975 1 98.19 27 ASP B N 1
ATOM 1649 C CA . ASP B 1 27 ? -5.613 23.234 -0.586 1 98.19 27 ASP B CA 1
ATOM 1650 C C . ASP B 1 27 ? -5.512 23.422 0.927 1 98.19 27 ASP B C 1
ATOM 1652 O O . ASP B 1 27 ? -5.066 24.453 1.405 1 98.19 27 ASP B O 1
ATOM 1656 N N . TYR B 1 28 ? -5.875 22.422 1.649 1 98 28 TYR B N 1
ATOM 1657 C CA . TYR B 1 28 ? -5.895 22.531 3.104 1 98 28 TYR B CA 1
ATOM 1658 C C . TYR B 1 28 ? -4.496 22.344 3.68 1 98 28 TYR B C 1
ATOM 1660 O O . TYR B 1 28 ? -4.117 23.016 4.645 1 98 28 TYR B O 1
ATOM 1668 N N . TYR B 1 29 ? -3.723 21.469 3.082 1 97.5 29 TYR B N 1
ATOM 1669 C CA . TYR B 1 29 ? -2.494 21.031 3.74 1 97.5 29 TYR B CA 1
ATOM 1670 C C . TYR B 1 29 ? -1.275 21.703 3.119 1 97.5 29 TYR B C 1
ATOM 1672 O O . TYR B 1 29 ? -0.169 21.625 3.654 1 97.5 29 TYR B O 1
ATOM 1680 N N . GLU B 1 30 ? -1.415 22.406 1.985 1 95.81 30 GLU B N 1
ATOM 1681 C CA . GLU B 1 30 ? -0.277 22.906 1.218 1 95.81 30 GLU B CA 1
ATOM 1682 C C . GLU B 1 30 ? 0.578 23.859 2.053 1 95.81 30 GLU B C 1
ATOM 1684 O O . GLU B 1 30 ? 1.785 23.969 1.829 1 95.81 30 GLU B O 1
ATOM 1689 N N . ASP B 1 31 ? 0.033 24.516 3.064 1 96.62 31 ASP B N 1
ATOM 1690 C CA . ASP B 1 31 ? 0.782 25.469 3.861 1 96.62 31 ASP B CA 1
ATOM 1691 C C . ASP B 1 31 ? 1.143 24.906 5.227 1 96.62 31 ASP B C 1
ATOM 1693 O O . ASP B 1 31 ? 1.668 25.609 6.086 1 96.62 31 ASP B O 1
ATOM 1697 N N . LYS B 1 32 ? 0.853 23.672 5.461 1 96.38 32 LYS B N 1
ATOM 1698 C CA . LYS B 1 32 ? 1.1 23.047 6.758 1 96.38 32 LYS B CA 1
ATOM 1699 C C . LYS B 1 32 ? 2.391 22.234 6.738 1 96.38 32 LYS B C 1
ATOM 1701 O O . LYS B 1 32 ? 2.734 21.625 5.719 1 96.38 32 LYS B O 1
ATOM 1706 N N . ASN B 1 33 ? 2.992 22.281 7.891 1 93.62 33 ASN B N 1
ATOM 1707 C CA . ASN B 1 33 ? 4.195 21.484 8.078 1 93.62 33 ASN B CA 1
ATOM 1708 C C . ASN B 1 33 ? 3.902 20.203 8.852 1 93.62 33 ASN B C 1
ATOM 1710 O O . ASN B 1 33 ? 2.875 20.094 9.523 1 93.62 33 ASN B O 1
ATOM 1714 N N . ASN B 1 34 ? 4.691 19.141 8.734 1 95.81 34 ASN B N 1
ATOM 1715 C CA . ASN B 1 34 ? 4.617 17.875 9.469 1 95.81 34 ASN B CA 1
ATOM 1716 C C . ASN B 1 34 ? 3.328 17.125 9.156 1 95.81 34 ASN B C 1
ATOM 1718 O O . ASN B 1 34 ? 2.637 16.672 10.07 1 95.81 34 ASN B O 1
ATOM 1722 N N . VAL B 1 35 ? 2.955 17.141 7.902 1 98 35 VAL B N 1
ATOM 1723 C CA . VAL B 1 35 ? 1.776 16.406 7.453 1 98 35 VAL B CA 1
ATOM 1724 C C . VAL B 1 35 ? 2.131 14.938 7.246 1 98 35 VAL B C 1
ATOM 1726 O O . VAL B 1 35 ? 3.174 14.617 6.672 1 98 35 VAL B O 1
ATOM 1729 N N . VAL B 1 36 ? 1.287 14.031 7.781 1 98.31 36 VAL B N 1
ATOM 1730 C CA . VAL B 1 36 ? 1.489 12.594 7.641 1 98.31 36 VAL B CA 1
ATOM 1731 C C . VAL B 1 36 ? 0.247 11.953 7.027 1 98.31 36 VAL B C 1
ATOM 1733 O O . VAL B 1 36 ? -0.865 12.133 7.531 1 98.31 36 VAL B O 1
ATOM 1736 N N . PHE B 1 37 ? 0.424 11.289 5.867 1 98.56 37 PHE B N 1
ATOM 1737 C CA . PHE B 1 37 ? -0.624 10.492 5.25 1 98.56 37 PHE B CA 1
ATOM 1738 C C . PHE B 1 37 ? -0.55 9.039 5.723 1 98.56 37 PHE B C 1
ATOM 1740 O O . PHE B 1 37 ? 0.506 8.414 5.645 1 98.56 37 PHE B O 1
ATOM 1747 N N . ILE B 1 38 ? -1.644 8.5 6.25 1 98.69 38 ILE B N 1
ATOM 1748 C CA . ILE B 1 38 ? -1.688 7.121 6.719 1 98.69 38 ILE B CA 1
ATOM 1749 C C . ILE B 1 38 ? -2.736 6.344 5.926 1 98.69 38 ILE B C 1
ATOM 1751 O O . ILE B 1 38 ? -3.898 6.75 5.852 1 98.69 38 ILE B O 1
ATOM 1755 N N . SER B 1 39 ? -2.342 5.305 5.301 1 98.56 39 SER B N 1
ATOM 1756 C CA . SER B 1 39 ? -3.268 4.422 4.598 1 98.56 39 SER B CA 1
ATOM 1757 C C . SER B 1 39 ? -3.668 3.236 5.469 1 98.56 39 SER B C 1
ATOM 1759 O O . SER B 1 39 ? -2.818 2.615 6.109 1 98.56 39 SER B O 1
ATOM 1761 N N . ILE B 1 40 ? -4.895 2.906 5.516 1 98 40 ILE B N 1
ATOM 1762 C CA . ILE B 1 40 ? -5.375 1.711 6.207 1 98 40 ILE B CA 1
ATOM 1763 C C . ILE B 1 40 ? -5.324 0.515 5.258 1 98 40 ILE B C 1
ATOM 1765 O O . ILE B 1 40 ? -6.039 0.483 4.25 1 98 40 ILE B O 1
ATOM 1769 N N . LEU B 1 41 ? -4.449 -0.374 5.512 1 97.25 41 LEU B N 1
ATOM 1770 C CA . LEU B 1 41 ? -4.34 -1.596 4.719 1 97.25 41 LEU B CA 1
ATOM 1771 C C . LEU B 1 41 ? -5.488 -2.551 5.039 1 97.25 41 LEU B C 1
ATOM 1773 O O . LEU B 1 41 ? -6.047 -2.512 6.137 1 97.25 41 LEU B O 1
ATOM 1777 N N . LYS B 1 42 ? -5.895 -3.373 4.078 1 95 42 LYS B N 1
ATOM 1778 C CA . LYS B 1 42 ? -5.238 -3.668 2.807 1 95 42 LYS B CA 1
ATOM 1779 C C . LYS B 1 42 ? -5.961 -2.996 1.645 1 95 42 LYS B C 1
ATOM 1781 O O . LYS B 1 42 ? -5.34 -2.643 0.64 1 95 42 LYS B O 1
ATOM 1786 N N . GLY B 1 43 ? -7.203 -2.707 1.818 1 94.56 43 GLY B N 1
ATOM 1787 C CA . GLY B 1 43 ? -8.086 -2.389 0.708 1 94.56 43 GLY B CA 1
ATOM 1788 C C . GLY B 1 43 ? -7.805 -1.032 0.091 1 94.56 43 GLY B C 1
ATOM 1789 O O . GLY B 1 43 ? -8.102 -0.806 -1.085 1 94.56 43 GLY B O 1
ATOM 1790 N N . SER B 1 44 ? -7.168 -0.232 0.759 1 96.88 44 SER B N 1
ATOM 1791 C CA . SER B 1 44 ? -7.086 1.164 0.343 1 96.88 44 SER B CA 1
ATOM 1792 C C . SER B 1 44 ? -5.828 1.423 -0.481 1 96.88 44 SER B C 1
ATOM 1794 O O . SER B 1 44 ? -5.609 2.539 -0.955 1 96.88 44 SER B O 1
ATOM 1796 N N . PHE B 1 45 ? -5.016 0.432 -0.753 1 97.56 45 PHE B N 1
ATOM 1797 C CA . PHE B 1 45 ? -3.676 0.683 -1.274 1 97.56 45 PHE B CA 1
ATOM 1798 C C . PHE B 1 45 ? -3.742 1.259 -2.684 1 97.56 45 PHE B C 1
ATOM 1800 O O . PHE B 1 45 ? -2.922 2.102 -3.055 1 97.56 45 PHE B O 1
ATOM 1807 N N . ILE B 1 46 ? -4.742 0.839 -3.488 1 98 46 ILE B N 1
ATOM 1808 C CA . ILE B 1 46 ? -4.871 1.385 -4.836 1 98 46 ILE B CA 1
ATOM 1809 C C . ILE B 1 46 ? -5.355 2.832 -4.762 1 98 46 ILE B C 1
ATOM 1811 O O . ILE B 1 46 ? -4.766 3.721 -5.383 1 98 46 ILE B O 1
ATOM 1815 N N . PHE B 1 47 ? -6.391 3.07 -3.926 1 98.44 47 PHE B N 1
ATOM 1816 C CA . PHE B 1 47 ? -6.906 4.418 -3.719 1 98.44 47 PHE B CA 1
ATOM 1817 C C . PHE B 1 47 ? -5.812 5.34 -3.188 1 98.44 47 PHE B C 1
ATOM 1819 O O . PHE B 1 47 ? -5.645 6.457 -3.678 1 98.44 47 PHE B O 1
ATOM 1826 N N . PHE B 1 48 ? -5.078 4.863 -2.227 1 98.69 48 PHE B N 1
ATOM 1827 C CA . PHE B 1 48 ? -4.035 5.652 -1.579 1 98.69 48 PHE B CA 1
ATOM 1828 C C . PHE B 1 48 ? -2.941 6.023 -2.574 1 98.69 48 PHE B C 1
ATOM 1830 O O . PHE B 1 48 ? -2.465 7.16 -2.582 1 98.69 48 PHE B O 1
ATOM 1837 N N . ALA B 1 49 ? -2.533 5.062 -3.398 1 98.12 49 ALA B N 1
ATOM 1838 C CA . ALA B 1 49 ? -1.531 5.344 -4.426 1 98.12 49 ALA B CA 1
ATOM 1839 C C . ALA B 1 49 ? -2.006 6.445 -5.367 1 98.12 49 ALA B C 1
ATOM 1841 O O . ALA B 1 49 ? -1.258 7.379 -5.668 1 98.12 49 ALA B O 1
ATOM 1842 N N . ASP B 1 50 ? -3.195 6.383 -5.793 1 98.06 50 ASP B N 1
ATOM 1843 C CA . ASP B 1 50 ? -3.734 7.34 -6.754 1 98.06 50 ASP B CA 1
ATOM 1844 C C . ASP B 1 50 ? -3.887 8.727 -6.121 1 98.06 50 ASP B C 1
ATOM 1846 O O . ASP B 1 50 ? -3.482 9.727 -6.715 1 98.06 50 ASP B O 1
ATOM 1850 N N . ILE B 1 51 ? -4.434 8.766 -4.93 1 98.56 51 ILE B N 1
ATOM 1851 C CA . ILE B 1 51 ? -4.781 10.062 -4.367 1 98.56 51 ILE B CA 1
ATOM 1852 C C . ILE B 1 51 ? -3.516 10.789 -3.912 1 98.56 51 ILE B C 1
ATOM 1854 O O . ILE B 1 51 ? -3.408 12.008 -4.047 1 98.56 51 ILE B O 1
ATOM 1858 N N . THR B 1 52 ? -2.566 10.086 -3.385 1 97.62 52 THR B N 1
ATOM 1859 C CA . THR B 1 52 ? -1.358 10.734 -2.885 1 97.62 52 THR B CA 1
ATOM 1860 C C . THR B 1 52 ? -0.566 11.359 -4.031 1 97.62 52 THR B C 1
ATOM 1862 O O . THR B 1 52 ? -0.055 12.469 -3.904 1 97.62 52 THR B O 1
ATOM 1865 N N . ARG B 1 53 ? -0.463 10.633 -5.137 1 96 53 ARG B N 1
ATOM 1866 C CA . ARG B 1 53 ? 0.273 11.188 -6.266 1 96 53 ARG B CA 1
ATOM 1867 C C . ARG B 1 53 ? -0.476 12.367 -6.883 1 96 53 ARG B C 1
ATOM 1869 O O . ARG B 1 53 ? 0.14 13.289 -7.414 1 96 53 ARG B O 1
ATOM 1876 N N . GLU B 1 54 ? -1.808 12.312 -6.844 1 97.44 54 GLU B N 1
ATOM 1877 C CA . GLU B 1 54 ? -2.611 13.43 -7.344 1 97.44 54 GLU B CA 1
ATOM 1878 C C . GLU B 1 54 ? -2.479 14.656 -6.449 1 97.44 54 GLU B C 1
ATOM 1880 O O . GLU B 1 54 ? -2.449 15.789 -6.934 1 97.44 54 GLU B O 1
ATOM 1885 N N . ILE B 1 55 ? -2.512 14.43 -5.109 1 97.69 55 ILE B N 1
ATOM 1886 C CA . ILE B 1 55 ? -2.312 15.531 -4.184 1 97.69 55 ILE B CA 1
ATOM 1887 C C . ILE B 1 55 ? -0.955 16.188 -4.438 1 97.69 55 ILE B C 1
ATOM 1889 O O . ILE B 1 55 ? -0.849 17.406 -4.508 1 97.69 55 ILE B O 1
ATOM 1893 N N . GLY B 1 56 ? 0.132 15.367 -4.5 1 94.06 56 GLY B N 1
ATOM 1894 C CA . GLY B 1 56 ? 1.436 15.805 -4.973 1 94.06 56 GLY B CA 1
ATOM 1895 C C . GLY B 1 56 ? 2.213 16.578 -3.926 1 94.06 56 GLY B C 1
ATOM 1896 O O . GLY B 1 56 ? 3.205 17.25 -4.246 1 94.06 56 GLY B O 1
ATOM 1897 N N . LEU B 1 57 ? 1.738 16.641 -2.686 1 95.19 57 LEU B N 1
ATOM 1898 C CA . LEU B 1 57 ? 2.471 17.281 -1.606 1 95.19 57 LEU B CA 1
ATOM 1899 C C . LEU B 1 57 ? 3.625 16.422 -1.127 1 95.19 57 LEU B C 1
ATOM 1901 O O . LEU B 1 57 ? 3.541 15.188 -1.168 1 95.19 57 LEU B O 1
ATOM 1905 N N . ASN B 1 58 ? 4.668 17.047 -0.751 1 92.81 58 ASN B N 1
ATOM 1906 C CA . ASN B 1 58 ? 5.777 16.344 -0.107 1 92.81 58 ASN B CA 1
ATOM 1907 C C . ASN B 1 58 ? 5.48 16.062 1.362 1 92.81 58 ASN B C 1
ATOM 1909 O O . ASN B 1 58 ? 5.68 16.922 2.221 1 92.81 58 ASN B O 1
ATOM 1913 N N . VAL B 1 59 ? 5.02 14.844 1.66 1 95.56 59 VAL B N 1
ATOM 1914 C CA . VAL B 1 59 ? 4.555 14.484 2.998 1 95.56 59 VAL B CA 1
ATOM 1915 C C . VAL B 1 59 ? 5.141 13.141 3.408 1 95.56 59 VAL B C 1
ATOM 1917 O O . VAL B 1 59 ? 5.664 12.398 2.57 1 95.56 59 VAL B O 1
ATOM 1920 N N . LYS B 1 60 ? 5.141 12.852 4.684 1 96.69 60 LYS B N 1
ATOM 1921 C CA . LYS B 1 60 ? 5.48 11.523 5.191 1 96.69 60 LYS B CA 1
ATOM 1922 C C . LYS B 1 60 ? 4.309 10.555 5.02 1 96.69 60 LYS B C 1
ATOM 1924 O O . LYS B 1 60 ? 3.148 10.961 5.09 1 96.69 60 LYS B O 1
ATOM 1929 N N . ILE B 1 61 ? 4.684 9.336 4.738 1 97.38 61 ILE B N 1
ATOM 1930 C CA . ILE B 1 61 ? 3.65 8.336 4.504 1 97.38 61 ILE B CA 1
ATOM 1931 C C . ILE B 1 61 ? 3.885 7.129 5.41 1 97.38 61 ILE B C 1
ATOM 1933 O O . ILE B 1 61 ? 5.027 6.719 5.621 1 97.38 61 ILE B O 1
ATOM 1937 N N . ASP B 1 62 ? 2.824 6.586 5.934 1 97.94 62 ASP B N 1
ATOM 1938 C CA . ASP B 1 62 ? 2.887 5.34 6.688 1 97.94 62 ASP B CA 1
ATOM 1939 C C . ASP B 1 62 ? 1.629 4.5 6.469 1 97.94 62 ASP B C 1
ATOM 1941 O O . ASP B 1 62 ? 0.725 4.91 5.738 1 97.94 62 ASP B O 1
ATOM 1945 N N . PHE B 1 63 ? 1.648 3.33 7.023 1 98.5 63 PHE B N 1
ATOM 1946 C CA . PHE B 1 63 ? 0.563 2.371 6.855 1 98.5 63 PHE B CA 1
ATOM 1947 C C . PHE B 1 63 ? 0.12 1.813 8.203 1 98.5 63 PHE B C 1
ATOM 1949 O O . PHE B 1 63 ? 0.942 1.608 9.094 1 98.5 63 PHE B O 1
ATOM 1956 N N . LEU B 1 64 ? -1.117 1.637 8.352 1 98.5 64 LEU B N 1
ATOM 1957 C CA . LEU B 1 64 ? -1.747 1.039 9.523 1 98.5 64 LEU B CA 1
ATOM 1958 C C . LEU B 1 64 ? -2.656 -0.118 9.117 1 98.5 64 LEU B C 1
ATOM 1960 O O . LEU B 1 64 ? -3.393 -0.02 8.133 1 98.5 64 LEU B O 1
ATOM 1964 N N . GLN B 1 65 ? -2.51 -1.24 9.773 1 97.81 65 GLN B N 1
ATOM 1965 C CA . GLN B 1 65 ? -3.402 -2.369 9.531 1 97.81 65 GLN B CA 1
ATOM 1966 C C . GLN B 1 65 ? -4.078 -2.822 10.82 1 97.81 65 GLN B C 1
ATOM 1968 O O . GLN B 1 65 ? -3.42 -2.992 11.844 1 97.81 65 GLN B O 1
ATOM 1973 N N . VAL B 1 66 ? -5.371 -2.996 10.727 1 95.38 66 VAL B N 1
ATOM 1974 C CA . VAL B 1 66 ? -6.141 -3.469 11.875 1 95.38 66 VAL B CA 1
ATOM 1975 C C . VAL B 1 66 ? -7.02 -4.648 11.461 1 95.38 66 VAL B C 1
ATOM 1977 O O . VAL B 1 66 ? -7.277 -4.848 10.273 1 95.38 66 VAL B O 1
ATOM 1980 N N . SER B 1 67 ? -7.344 -5.449 12.398 1 91.75 67 SER B N 1
ATOM 1981 C CA . SER B 1 67 ? -8.328 -6.512 12.227 1 91.75 67 SER B CA 1
ATOM 1982 C C . SER B 1 67 ? -9.438 -6.41 13.266 1 91.75 67 SER B C 1
ATOM 1984 O O . SER B 1 67 ? -9.18 -6.09 14.43 1 91.75 67 SER B O 1
ATOM 1986 N N . SER B 1 68 ? -10.648 -6.598 12.727 1 86.81 68 SER B N 1
ATOM 1987 C CA . SER B 1 68 ? -11.773 -6.512 13.656 1 86.81 68 SER B CA 1
ATOM 1988 C C . SER B 1 68 ? -12.305 -7.898 14.008 1 86.81 68 SER B C 1
ATOM 1990 O O . SER B 1 68 ? -12.289 -8.805 13.172 1 86.81 68 SER B O 1
ATOM 1992 N N . TYR B 1 69 ? -12.625 -8.094 15.312 1 81.75 69 TYR B N 1
ATOM 1993 C CA . TYR B 1 69 ? -13.273 -9.336 15.734 1 81.75 69 TYR B CA 1
ATOM 1994 C C . TYR B 1 69 ? -14.32 -9.062 16.812 1 81.75 69 TYR B C 1
ATOM 1996 O O . TYR B 1 69 ? -14.219 -8.078 17.547 1 81.75 69 TYR B O 1
ATOM 2004 N N . LYS B 1 70 ? -15.453 -9.703 16.609 1 74.69 70 LYS B N 1
ATOM 2005 C CA . LYS B 1 70 ? -16.531 -9.523 17.578 1 74.69 70 LYS B CA 1
ATOM 2006 C C . LYS B 1 70 ? -16.234 -10.266 18.875 1 74.69 70 LYS B C 1
ATOM 2008 O O . LYS B 1 70 ? -15.703 -11.383 18.859 1 74.69 70 LYS B O 1
ATOM 2013 N N . ASN B 1 71 ? -16.328 -9.555 19.875 1 66 71 ASN B N 1
ATOM 2014 C CA . ASN B 1 71 ? -16.297 -10.25 21.156 1 66 71 ASN B CA 1
ATOM 2015 C C . ASN B 1 71 ? -17.562 -11.086 21.359 1 66 71 ASN B C 1
ATOM 2017 O O . ASN B 1 71 ? -18.672 -10.57 21.25 1 66 71 ASN B O 1
ATOM 2021 N N . LYS B 1 72 ? -17.375 -12.453 21.203 1 61.88 72 LYS B N 1
ATOM 2022 C CA . LYS B 1 72 ? -18.484 -13.406 21.375 1 61.88 72 LYS B CA 1
ATOM 2023 C C . LYS B 1 72 ? -19.375 -13 22.531 1 61.88 72 LYS B C 1
ATOM 2025 O O . LYS B 1 72 ? -20.594 -13.266 22.516 1 61.88 72 LYS B O 1
ATOM 2030 N N . THR B 1 73 ? -18.766 -12.555 23.578 1 58.25 73 THR B N 1
ATOM 2031 C CA . THR B 1 73 ? -19.562 -12.352 24.781 1 58.25 73 THR B CA 1
ATOM 2032 C C . THR B 1 73 ? -20.266 -10.992 24.75 1 58.25 73 THR B C 1
ATOM 2034 O O . THR B 1 73 ? -21.359 -10.852 25.266 1 58.25 73 THR B O 1
ATOM 2037 N N . PHE B 1 74 ? -19.562 -9.969 24.219 1 59.97 74 PHE B N 1
ATOM 2038 C CA . PHE B 1 74 ? -20.172 -8.648 24.203 1 59.97 74 PHE B CA 1
ATOM 2039 C C . PHE B 1 74 ? -20.281 -8.125 22.766 1 59.97 74 PHE B C 1
ATOM 2041 O O . PHE B 1 74 ? -19.516 -8.555 21.891 1 59.97 74 PHE B O 1
ATOM 2048 N N . SER B 1 75 ? -21.328 -7.43 22.422 1 59.75 75 SER B N 1
ATOM 2049 C CA . SER B 1 75 ? -21.625 -6.848 21.125 1 59.75 75 SER B CA 1
ATOM 2050 C C . SER B 1 75 ? -20.547 -5.852 20.703 1 59.75 75 SER B C 1
ATOM 2052 O O . SER B 1 75 ? -20.734 -5.105 19.734 1 59.75 75 SER B O 1
ATOM 2054 N N . SER B 1 76 ? -19.406 -5.961 21.469 1 67.81 76 SER B N 1
ATOM 2055 C CA . SER B 1 76 ? -18.422 -4.941 21.141 1 67.81 76 SER B CA 1
ATOM 2056 C C . SER B 1 76 ? -17.406 -5.457 20.141 1 67.81 76 SER B C 1
ATOM 2058 O O . SER B 1 76 ? -17.109 -6.652 20.094 1 67.81 76 SER B O 1
ATOM 2060 N N . LEU B 1 77 ? -17.094 -4.492 19.312 1 77.25 77 LEU B N 1
ATOM 2061 C CA . LEU B 1 77 ? -16.062 -4.773 18.312 1 77.25 77 LEU B CA 1
ATOM 2062 C C . LEU B 1 77 ? -14.672 -4.535 18.875 1 77.25 77 LEU B C 1
ATOM 2064 O O . LEU B 1 77 ? -14.406 -3.484 19.453 1 77.25 77 LEU B O 1
ATOM 2068 N N . ASN B 1 78 ? -13.938 -5.57 18.922 1 86.31 78 ASN B N 1
ATOM 2069 C CA . ASN B 1 78 ? -12.531 -5.426 19.266 1 86.31 78 ASN B CA 1
ATOM 2070 C C . ASN B 1 78 ? -11.648 -5.324 18.031 1 86.31 78 ASN B C 1
ATOM 2072 O O . ASN B 1 78 ? -11.984 -5.875 16.969 1 86.31 78 ASN B O 1
ATOM 2076 N N . VAL B 1 79 ? -10.633 -4.383 18.219 1 88.44 79 VAL B N 1
ATOM 2077 C CA . VAL B 1 79 ? -9.734 -4.156 17.094 1 88.44 79 VAL B CA 1
ATOM 2078 C C . VAL B 1 79 ? -8.305 -4.527 17.484 1 88.44 79 VAL B C 1
ATOM 2080 O O . VAL B 1 79 ? -7.832 -4.133 18.562 1 88.44 79 VAL B O 1
ATOM 2083 N N . LEU B 1 80 ? -7.723 -5.402 16.734 1 92.12 80 LEU B N 1
ATOM 2084 C CA . LEU B 1 80 ? -6.305 -5.73 16.875 1 92.12 80 LEU B CA 1
ATOM 2085 C C . LEU B 1 80 ? -5.469 -4.957 15.867 1 92.12 80 LEU B C 1
ATOM 2087 O O . LEU B 1 80 ? -5.773 -4.949 14.672 1 92.12 80 LEU B O 1
ATOM 2091 N N . ILE B 1 81 ? -4.445 -4.281 16.391 1 94.12 81 ILE B N 1
ATOM 2092 C CA . ILE B 1 81 ? -3.508 -3.582 15.516 1 94.12 81 ILE B CA 1
ATOM 2093 C C . ILE B 1 81 ? -2.512 -4.578 14.93 1 94.12 81 ILE B C 1
ATOM 2095 O O . ILE B 1 81 ? -1.591 -5.023 15.625 1 94.12 81 ILE B O 1
ATOM 2099 N N . LYS B 1 82 ? -2.678 -4.93 13.727 1 95.25 82 LYS B N 1
ATOM 2100 C CA . LYS B 1 82 ? -1.803 -5.891 13.062 1 95.25 82 LYS B CA 1
ATOM 2101 C C . LYS B 1 82 ? -0.494 -5.234 12.633 1 95.25 82 LYS B C 1
ATOM 2103 O O . LYS B 1 82 ? 0.55 -5.887 12.594 1 95.25 82 LYS B O 1
ATOM 2108 N N . LYS B 1 83 ? -0.526 -4.062 12.242 1 97.25 83 LYS B N 1
ATOM 2109 C CA . LYS B 1 83 ? 0.61 -3.201 11.922 1 97.25 83 LYS B CA 1
ATOM 2110 C C . LYS B 1 83 ? 0.373 -1.774 12.406 1 97.25 83 LYS B C 1
ATOM 2112 O O . LYS B 1 83 ? -0.56 -1.105 11.961 1 97.25 83 LYS B O 1
ATOM 2117 N N . ASP B 1 84 ? 1.235 -1.34 13.297 1 97.56 84 ASP B N 1
ATOM 2118 C CA . ASP B 1 84 ? 1.168 0.047 13.75 1 97.56 84 ASP B CA 1
ATOM 2119 C C . ASP B 1 84 ? 2.02 0.954 12.859 1 97.56 84 ASP B C 1
ATOM 2121 O O . ASP B 1 84 ? 2.809 0.471 12.047 1 97.56 84 ASP B O 1
ATOM 2125 N N . ILE B 1 85 ? 1.799 2.26 12.984 1 97.81 85 ILE B N 1
ATOM 2126 C CA . ILE B 1 85 ? 2.635 3.221 12.273 1 97.81 85 ILE B CA 1
ATOM 2127 C C . ILE B 1 85 ? 4.02 3.271 12.914 1 97.81 85 ILE B C 1
ATOM 2129 O O . ILE B 1 85 ? 4.16 3.078 14.125 1 97.81 85 ILE B O 1
ATOM 2133 N N . ASP B 1 86 ? 4.984 3.584 12.102 1 95.75 86 ASP B N 1
ATOM 2134 C CA . ASP B 1 86 ? 6.359 3.697 12.57 1 95.75 86 ASP B CA 1
ATOM 2135 C C . ASP B 1 86 ? 6.746 5.156 12.805 1 95.75 86 ASP B C 1
ATOM 2137 O O . ASP B 1 86 ? 7.602 5.453 13.641 1 95.75 86 ASP B O 1
ATOM 2141 N N . ILE B 1 87 ? 6.121 6.012 12.078 1 96.25 87 ILE B N 1
ATOM 2142 C CA . ILE B 1 87 ? 6.484 7.426 12.102 1 96.25 87 ILE B CA 1
ATOM 2143 C C . ILE B 1 87 ? 5.949 8.07 13.375 1 96.25 87 ILE B C 1
ATOM 2145 O O . ILE B 1 87 ? 4.84 7.77 13.812 1 96.25 87 ILE B O 1
ATOM 2149 N N . ASN B 1 88 ? 6.754 8.938 13.961 1 97.44 88 ASN B N 1
ATOM 2150 C CA . ASN B 1 88 ? 6.277 9.773 15.062 1 97.44 88 ASN B CA 1
ATOM 2151 C C . ASN B 1 88 ? 5.316 10.852 14.57 1 97.44 88 ASN B C 1
ATOM 2153 O O . ASN B 1 88 ? 5.684 11.695 13.75 1 97.44 88 ASN B O 1
ATOM 2157 N N . ILE B 1 89 ? 4.105 10.852 15.141 1 98.31 89 ILE B N 1
ATOM 2158 C CA . ILE B 1 89 ? 3.119 11.789 14.625 1 98.31 89 ILE B CA 1
ATOM 2159 C C . ILE B 1 89 ? 2.789 12.828 15.695 1 98.31 89 ILE B C 1
ATOM 2161 O O . ILE B 1 89 ? 1.766 13.5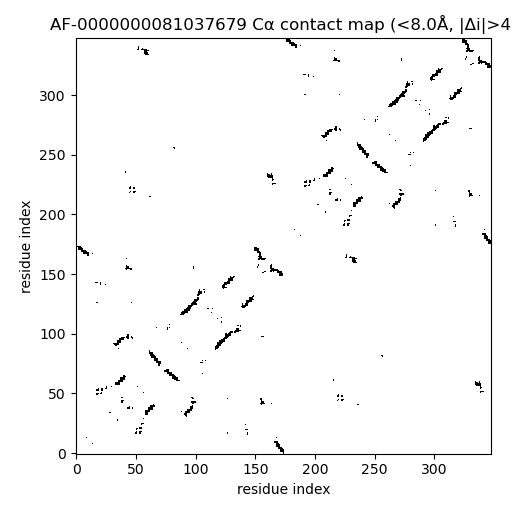16 15.609 1 98.31 89 ILE B O 1
ATOM 2165 N N . GLN B 1 90 ? 3.635 12.906 16.688 1 98.69 90 GLN B N 1
ATOM 2166 C CA . GLN B 1 90 ? 3.438 13.969 17.672 1 98.69 90 GLN B CA 1
ATOM 2167 C C . GLN B 1 90 ? 3.418 15.344 17 1 98.69 90 GLN B C 1
ATOM 2169 O O . GLN B 1 90 ? 4.305 15.664 16.219 1 98.69 90 GLN B O 1
ATOM 2174 N N . ASN B 1 91 ? 2.348 16.125 17.266 1 98.44 91 ASN B N 1
ATOM 2175 C CA . ASN B 1 91 ? 2.152 17.484 16.766 1 98.44 91 ASN B CA 1
ATOM 2176 C C . ASN B 1 91 ? 2.068 17.516 15.242 1 98.44 91 ASN B C 1
ATOM 2178 O O . ASN B 1 91 ? 2.348 18.547 14.633 1 98.44 91 ASN B O 1
ATOM 2182 N N . SER B 1 92 ? 1.775 16.406 14.586 1 98.44 92 SER B N 1
ATOM 2183 C CA . SER B 1 92 ? 1.637 16.344 13.133 1 98.44 92 SER B CA 1
ATOM 2184 C C . SER B 1 92 ? 0.179 16.484 12.711 1 98.44 92 SER B C 1
ATOM 2186 O O . SER B 1 92 ? -0.73 16.172 13.484 1 98.44 92 SER B O 1
ATOM 2188 N N . TYR B 1 93 ? -0.003 17.047 11.523 1 98.69 93 TYR B N 1
ATOM 2189 C CA . TYR B 1 93 ? -1.298 16.969 10.859 1 98.69 93 TYR B CA 1
ATOM 2190 C C . TYR B 1 93 ? -1.474 15.617 10.164 1 98.69 93 TYR B C 1
ATOM 2192 O O . TYR B 1 93 ? -0.759 15.305 9.211 1 98.69 93 TYR B O 1
ATOM 2200 N N . VAL B 1 94 ? -2.43 14.828 10.641 1 98.69 94 VAL B N 1
ATOM 2201 C CA . VAL B 1 94 ? -2.588 13.469 10.141 1 98.69 94 VAL B CA 1
ATOM 2202 C C . VAL B 1 94 ? -3.861 13.367 9.305 1 98.69 94 VAL B C 1
ATOM 2204 O O . VAL B 1 94 ? -4.902 13.906 9.68 1 98.69 94 VAL B O 1
ATOM 2207 N N . ILE B 1 95 ? -3.771 12.812 8.195 1 98.81 95 ILE B N 1
ATOM 2208 C CA . ILE B 1 95 ? -4.949 12.398 7.445 1 98.81 95 ILE B CA 1
ATOM 2209 C C . ILE B 1 95 ? -4.891 10.898 7.164 1 98.81 95 ILE B C 1
ATOM 2211 O O . ILE B 1 95 ? -3.852 10.383 6.758 1 98.81 95 ILE B O 1
ATOM 2215 N N . ILE B 1 96 ? -5.961 10.203 7.484 1 98.81 96 ILE B N 1
ATOM 2216 C CA . ILE B 1 96 ? -6.109 8.766 7.273 1 98.81 96 ILE B CA 1
ATOM 2217 C C . ILE B 1 96 ? -6.875 8.516 5.977 1 98.81 96 ILE B C 1
ATOM 2219 O O . ILE B 1 96 ? -7.902 9.141 5.723 1 98.81 96 ILE B O 1
ATOM 2223 N N . PHE B 1 97 ? -6.379 7.617 5.152 1 98.81 97 PHE B N 1
ATOM 2224 C CA . PHE B 1 97 ? -7.012 7.25 3.891 1 98.81 97 PHE B CA 1
ATOM 2225 C C . PHE B 1 97 ? -7.531 5.816 3.941 1 98.81 97 PHE B C 1
ATOM 2227 O O . PHE B 1 97 ? -6.805 4.902 4.336 1 98.81 97 PHE B O 1
ATOM 2234 N N . ASP B 1 98 ? -8.742 5.609 3.531 1 98.19 98 ASP B N 1
ATOM 2235 C CA . ASP B 1 98 ? -9.336 4.277 3.469 1 98.19 98 ASP B CA 1
ATOM 2236 C C . ASP B 1 98 ? -10.211 4.129 2.227 1 98.19 98 ASP B C 1
ATOM 2238 O O . ASP B 1 98 ? -10.555 5.117 1.579 1 98.19 98 ASP B O 1
ATOM 2242 N N . ASP B 1 99 ? -10.523 2.881 1.898 1 97.44 99 ASP B N 1
ATOM 2243 C CA . ASP B 1 99 ? -11.352 2.629 0.725 1 97.44 99 ASP B CA 1
ATOM 2244 C C . ASP B 1 99 ? -12.836 2.818 1.049 1 97.44 99 ASP B C 1
ATOM 2246 O O . ASP B 1 99 ? -13.562 3.461 0.29 1 97.44 99 ASP B O 1
ATOM 2250 N N . ILE B 1 100 ? -13.188 2.281 2.209 1 97.25 100 ILE B N 1
ATOM 2251 C CA . ILE B 1 100 ? -14.617 2.299 2.484 1 97.25 100 ILE B CA 1
ATOM 2252 C C . ILE B 1 100 ? -14.852 2.363 3.992 1 97.25 100 ILE B C 1
ATOM 2254 O O . ILE B 1 100 ? -14.141 1.727 4.766 1 97.25 100 ILE B O 1
ATOM 2258 N N . ILE B 1 101 ? -15.844 3.162 4.422 1 96.88 101 ILE B N 1
ATOM 2259 C CA . ILE B 1 101 ? -16.281 3.225 5.812 1 96.88 101 ILE B CA 1
ATOM 2260 C C . ILE B 1 101 ? -17.75 2.838 5.906 1 96.88 101 ILE B C 1
ATOM 2262 O O . ILE B 1 101 ? -18.609 3.492 5.312 1 96.88 101 ILE B O 1
ATOM 2266 N N . ASP B 1 102 ? -17.969 1.875 6.676 1 94.69 102 ASP B N 1
ATOM 2267 C CA . ASP B 1 102 ? -19.312 1.352 6.867 1 94.69 102 ASP B CA 1
ATOM 2268 C C . ASP B 1 102 ? -19.906 1.845 8.18 1 94.69 102 ASP B C 1
ATOM 2270 O O . ASP B 1 102 ? -20.297 3.01 8.297 1 94.69 102 ASP B O 1
ATOM 2274 N N . THR B 1 103 ? -19.797 1.097 9.289 1 93.81 103 THR B N 1
ATOM 2275 C CA . THR B 1 103 ? -20.438 1.412 10.555 1 93.81 103 THR B CA 1
ATOM 2276 C C . THR B 1 103 ? -19.641 2.461 11.32 1 93.81 103 THR B C 1
ATOM 2278 O O . THR B 1 103 ? -20.172 3.117 12.227 1 93.81 103 THR B O 1
ATOM 2281 N N . GLY B 1 104 ? -18.438 2.533 10.992 1 94.56 104 GLY B N 1
ATOM 2282 C CA . GLY B 1 104 ? -17.562 3.49 11.664 1 94.56 104 GLY B CA 1
ATOM 2283 C C . GLY B 1 104 ? -16.906 2.93 12.914 1 94.56 104 GLY B C 1
ATOM 2284 O O . GLY B 1 104 ? -16 3.547 13.469 1 94.56 104 GLY B O 1
ATOM 2285 N N . LEU B 1 105 ? -17.25 1.745 13.352 1 92.75 105 LEU B N 1
ATOM 2286 C CA . LEU B 1 105 ? -16.797 1.183 14.617 1 92.75 105 LEU B CA 1
ATOM 2287 C C . LEU B 1 105 ? -15.281 0.98 14.609 1 92.75 105 LEU B C 1
ATOM 2289 O O . LEU B 1 105 ? -14.609 1.286 15.594 1 92.75 105 LEU B O 1
ATOM 2293 N N . THR B 1 106 ? -14.766 0.463 13.5 1 92.44 106 THR B N 1
ATOM 2294 C CA . THR B 1 106 ? -13.32 0.262 13.383 1 92.44 106 THR B CA 1
ATOM 2295 C C . THR B 1 106 ? -12.578 1.588 13.523 1 92.44 106 THR B C 1
ATOM 2297 O O . THR B 1 106 ? -11.555 1.662 14.203 1 92.44 106 THR B O 1
ATOM 2300 N N . TYR B 1 107 ? -13.141 2.65 13.016 1 94.69 107 TYR B N 1
ATOM 2301 C CA . TYR B 1 107 ? -12.469 3.947 12.977 1 94.69 107 TYR B CA 1
ATOM 2302 C C . TYR B 1 107 ? -12.492 4.609 14.344 1 94.69 107 TYR B C 1
ATOM 2304 O O . TYR B 1 107 ? -11.594 5.391 14.68 1 94.69 107 TYR B O 1
ATOM 2312 N N . GLU B 1 108 ? -13.547 4.305 15.062 1 93.19 108 GLU B N 1
ATOM 2313 C CA . GLU B 1 108 ? -13.539 4.797 16.438 1 93.19 108 GLU B CA 1
ATOM 2314 C C . GLU B 1 108 ? -12.281 4.344 17.172 1 93.19 108 GLU B C 1
ATOM 2316 O O . GLU B 1 108 ? -11.625 5.152 17.844 1 93.19 108 GLU B O 1
ATOM 2321 N N . LYS B 1 109 ? -11.938 3.111 16.984 1 93.56 109 LYS B N 1
ATOM 2322 C CA . LYS B 1 109 ? -10.773 2.527 17.656 1 93.56 109 LYS B CA 1
ATOM 2323 C C . LYS B 1 109 ? -9.477 3.041 17.031 1 93.56 109 LYS B C 1
ATOM 2325 O O . LYS B 1 109 ? -8.5 3.295 17.75 1 93.56 109 LYS B O 1
ATOM 2330 N N . ILE B 1 110 ? -9.43 3.197 15.727 1 97 110 ILE B N 1
ATOM 2331 C CA . ILE B 1 110 ? -8.25 3.691 15.023 1 97 110 ILE B CA 1
ATOM 2332 C C . ILE B 1 110 ? -7.938 5.117 15.469 1 97 110 ILE B C 1
ATOM 2334 O O . ILE B 1 110 ? -6.793 5.43 15.82 1 97 110 ILE B O 1
ATOM 2338 N N . VAL B 1 111 ? -8.961 5.992 15.492 1 97.62 111 VAL B N 1
ATOM 2339 C CA . VAL B 1 111 ? -8.781 7.395 15.859 1 97.62 111 VAL B CA 1
ATOM 2340 C C . VAL B 1 111 ? -8.344 7.496 17.312 1 97.62 111 VAL B C 1
ATOM 2342 O O . VAL B 1 111 ? -7.434 8.258 17.641 1 97.62 111 VAL B O 1
ATOM 2345 N N . ALA B 1 112 ? -9.016 6.711 18.188 1 96.38 112 ALA B N 1
ATOM 2346 C CA . ALA B 1 112 ? -8.625 6.699 19.594 1 96.38 112 ALA B CA 1
ATOM 2347 C C . ALA B 1 112 ? -7.16 6.309 19.75 1 96.38 112 ALA B C 1
ATOM 2349 O O . ALA B 1 112 ? -6.426 6.934 20.516 1 96.38 112 ALA B O 1
ATOM 2350 N N . HIS B 1 113 ? -6.742 5.266 19.047 1 97.56 113 HIS B N 1
ATOM 2351 C CA . HIS B 1 113 ? -5.367 4.781 19.094 1 97.56 113 HIS B CA 1
ATOM 2352 C C . HIS B 1 113 ? -4.391 5.855 18.625 1 97.56 113 HIS B C 1
ATOM 2354 O O . HIS B 1 113 ? -3.389 6.121 19.297 1 97.56 113 HIS B O 1
ATOM 2360 N N . LEU B 1 114 ? -4.664 6.551 17.531 1 98.44 114 LEU B N 1
ATOM 2361 C CA . LEU B 1 114 ? -3.766 7.547 16.969 1 98.44 114 LEU B CA 1
ATOM 2362 C C . LEU B 1 114 ? -3.709 8.789 17.844 1 98.44 114 LEU B C 1
ATOM 2364 O O . LEU B 1 114 ? -2.668 9.445 17.922 1 98.44 114 LEU B O 1
ATOM 2368 N N . LYS B 1 115 ? -4.809 9.078 18.484 1 98.5 115 LYS B N 1
ATOM 2369 C CA . LYS B 1 115 ? -4.852 10.234 19.375 1 98.5 115 LYS B CA 1
ATOM 2370 C C . LYS B 1 115 ? -3.875 10.078 20.531 1 98.5 115 LYS B C 1
ATOM 2372 O O . LYS B 1 115 ? -3.338 11.062 21.047 1 98.5 115 LYS B O 1
ATOM 2377 N N . THR B 1 116 ? -3.645 8.844 20.969 1 98.38 116 THR B N 1
ATOM 2378 C CA . THR B 1 116 ? -2.715 8.594 22.078 1 98.38 116 THR B CA 1
ATOM 2379 C C . THR B 1 116 ? -1.297 9 21.688 1 98.38 116 THR B C 1
ATOM 2381 O O . THR B 1 116 ? -0.421 9.109 22.547 1 98.38 116 THR B O 1
ATOM 2384 N N . LYS B 1 117 ? -1.052 9.273 20.484 1 98.38 117 LYS B N 1
ATOM 2385 C CA . LYS B 1 117 ? 0.276 9.633 20 1 98.38 117 LYS B CA 1
ATOM 2386 C C . LYS B 1 117 ? 0.411 11.148 19.828 1 98.38 117 LYS B C 1
ATOM 2388 O O . LYS B 1 117 ? 1.393 11.633 19.266 1 98.38 117 LYS B O 1
ATOM 2393 N N . ASP B 1 118 ? -0.6 11.875 20.172 1 98.56 118 ASP B N 1
ATOM 2394 C CA . ASP B 1 118 ? -0.64 13.32 20.359 1 98.56 118 ASP B CA 1
ATOM 2395 C C . ASP B 1 118 ? -0.454 14.062 19.031 1 98.56 118 ASP B C 1
ATOM 2397 O O . ASP B 1 118 ? 0.388 14.953 18.938 1 98.56 118 ASP B O 1
ATOM 2401 N N . PRO B 1 119 ? -1.16 13.688 17.969 1 98.75 119 PRO B N 1
ATOM 2402 C CA . PRO B 1 119 ? -1.157 14.516 16.766 1 98.75 119 PRO B CA 1
ATOM 2403 C C . PRO B 1 119 ? -1.85 15.859 16.969 1 98.75 119 PRO B C 1
ATOM 2405 O O . PRO B 1 119 ? -2.584 16.047 17.938 1 98.75 119 PRO B O 1
ATOM 2408 N N . LYS B 1 120 ? -1.513 16.812 16.109 1 98.5 120 LYS B N 1
ATOM 2409 C CA . LYS B 1 120 ? -2.18 18.109 16.141 1 98.5 120 LYS B CA 1
ATOM 2410 C C . LYS B 1 120 ? -3.627 18 15.672 1 98.5 120 LYS B C 1
ATOM 2412 O O . LYS B 1 120 ? -4.516 18.656 16.234 1 98.5 120 LYS B O 1
ATOM 2417 N N . GLU B 1 121 ? -3.82 17.172 14.641 1 98.31 121 GLU B N 1
ATOM 2418 C CA . GLU B 1 121 ? -5.121 16.969 14 1 98.31 121 GLU B CA 1
ATOM 2419 C C . GLU B 1 121 ? -5.203 15.602 13.328 1 98.31 121 GLU B C 1
ATOM 2421 O O . GLU B 1 121 ? -4.188 15.07 12.875 1 98.31 121 GLU B O 1
ATOM 2426 N N . ILE B 1 122 ? -6.379 15.047 13.359 1 98.62 122 ILE B N 1
ATOM 2427 C CA . ILE B 1 122 ? -6.652 13.836 12.586 1 98.62 122 ILE B CA 1
ATOM 2428 C C . ILE B 1 122 ? -7.859 14.07 11.68 1 98.62 122 ILE B C 1
ATOM 2430 O O . ILE B 1 122 ? -8.93 14.453 12.148 1 98.62 122 ILE B O 1
ATOM 2434 N N . LYS B 1 123 ? -7.648 13.914 10.414 1 98.75 123 LYS B N 1
ATOM 2435 C CA . LYS B 1 123 ? -8.742 13.945 9.445 1 98.75 123 LYS B CA 1
ATOM 2436 C C . LYS B 1 123 ? -8.891 12.602 8.742 1 98.75 123 LYS B C 1
ATOM 2438 O O . LYS B 1 123 ? -7.945 11.805 8.711 1 98.75 123 LYS B O 1
ATOM 2443 N N . ILE B 1 124 ? -10.047 12.398 8.211 1 98.69 124 ILE B N 1
ATOM 2444 C CA . ILE B 1 124 ? -10.359 11.117 7.586 1 98.69 124 ILE B CA 1
ATOM 2445 C C . ILE B 1 124 ? -10.805 11.352 6.141 1 98.69 124 ILE B C 1
ATOM 2447 O O . ILE B 1 124 ? -11.656 12.195 5.875 1 98.69 124 ILE B O 1
ATOM 2451 N N . CYS B 1 125 ? -10.195 10.641 5.188 1 98.81 125 CYS B N 1
ATOM 2452 C CA . CYS B 1 125 ? -10.57 10.602 3.779 1 98.81 125 CYS B CA 1
ATOM 2453 C C . CYS B 1 125 ? -10.922 9.188 3.346 1 98.81 125 CYS B C 1
ATOM 2455 O O . CYS B 1 125 ? -10.133 8.258 3.529 1 98.81 125 CYS B O 1
ATOM 2457 N N . THR B 1 126 ? -12.094 8.992 2.83 1 98.75 126 THR B N 1
ATOM 2458 C CA . THR B 1 126 ? -12.477 7.676 2.326 1 98.75 126 THR B CA 1
ATOM 2459 C C . THR B 1 126 ? -13.047 7.781 0.913 1 98.75 126 THR B C 1
ATOM 2461 O O . THR B 1 126 ? -13.641 8.797 0.552 1 98.75 126 THR B O 1
ATOM 2464 N N . LEU B 1 127 ? -12.797 6.746 0.105 1 98.5 127 LEU B N 1
ATOM 2465 C CA . LEU B 1 127 ? -13.328 6.742 -1.253 1 98.5 127 LEU B CA 1
ATOM 2466 C C . LEU B 1 127 ? -14.828 6.465 -1.245 1 98.5 127 LEU B C 1
ATOM 2468 O O . LEU B 1 127 ? -15.594 7.137 -1.938 1 98.5 127 LEU B O 1
ATOM 2472 N N . PHE B 1 128 ? -15.25 5.477 -0.45 1 98.06 128 PHE B N 1
ATOM 2473 C CA . PHE B 1 128 ? -16.656 5.129 -0.354 1 98.06 128 PHE B CA 1
ATOM 2474 C C . PHE B 1 128 ? -17.172 5.289 1.077 1 98.06 128 PHE B C 1
ATOM 2476 O O . PHE B 1 128 ? -16.531 4.82 2.02 1 98.06 128 PHE B O 1
ATOM 2483 N N . ASN B 1 129 ? -18.266 5.902 1.229 1 97.75 129 ASN B N 1
ATOM 2484 C CA . ASN B 1 129 ? -18.922 6.16 2.506 1 97.75 129 ASN B CA 1
ATOM 2485 C C . ASN B 1 129 ? -20.344 5.633 2.523 1 97.75 129 ASN B C 1
ATOM 2487 O O . ASN B 1 129 ? -21.094 5.82 1.562 1 97.75 129 ASN B O 1
ATOM 2491 N N . LYS B 1 130 ? -20.656 4.863 3.596 1 96.94 130 LYS B N 1
ATOM 2492 C CA . LYS B 1 130 ? -22.016 4.375 3.775 1 96.94 130 LYS B CA 1
ATOM 2493 C C . LYS B 1 130 ? -22.688 5.031 4.984 1 96.94 130 LYS B C 1
ATOM 2495 O O . LYS B 1 130 ? -22.828 4.406 6.031 1 96.94 130 LYS B O 1
ATOM 2500 N N . PRO B 1 131 ? -23.203 6.176 4.738 1 95.88 131 PRO B N 1
ATOM 2501 C CA . PRO B 1 131 ? -23.734 6.914 5.887 1 95.88 131 PRO B CA 1
ATOM 2502 C C . PRO B 1 131 ? -24.906 6.199 6.562 1 95.88 131 PRO B C 1
ATOM 2504 O O . PRO B 1 131 ? -25.062 6.301 7.781 1 95.88 131 PRO B O 1
ATOM 2507 N N . SER B 1 132 ? -25.719 5.449 5.871 1 95.38 132 SER B N 1
ATOM 2508 C CA . SER B 1 132 ? -26.906 4.797 6.414 1 95.38 132 SER B CA 1
ATOM 2509 C C . SER B 1 132 ? -26.516 3.684 7.387 1 95.38 132 SER B C 1
ATOM 2511 O O . SER B 1 132 ? -27.359 3.234 8.18 1 95.38 132 SER B O 1
ATOM 2513 N N . ARG B 1 133 ? -25.25 3.293 7.348 1 95.06 133 ARG B N 1
ATOM 2514 C CA . ARG B 1 133 ? -24.812 2.17 8.172 1 95.06 133 ARG B CA 1
ATOM 2515 C C . ARG B 1 133 ? -24.078 2.656 9.422 1 95.06 133 ARG B C 1
ATOM 2517 O O . ARG B 1 133 ? -23.672 1.853 10.258 1 95.06 133 ARG B O 1
ATOM 2524 N N . ARG B 1 134 ? -24.031 3.949 9.625 1 95.88 134 ARG B N 1
ATOM 2525 C CA . ARG B 1 134 ? -23.234 4.527 10.695 1 95.88 134 ARG B CA 1
ATOM 2526 C C . ARG B 1 134 ? -23.812 4.184 12.062 1 95.88 134 ARG B C 1
ATOM 2528 O O . ARG B 1 134 ? -25.031 4.32 12.273 1 95.88 134 ARG B O 1
ATOM 2535 N N . LEU B 1 135 ? -22.922 3.773 12.984 1 94.19 135 LEU B N 1
ATOM 2536 C CA . LEU B 1 135 ? -23.406 3.416 14.312 1 94.19 135 LEU B CA 1
ATOM 2537 C C . LEU B 1 135 ? -22.844 4.367 15.367 1 94.19 135 LEU B C 1
ATOM 2539 O O . LEU B 1 135 ? -23.312 4.379 16.516 1 94.19 135 LEU B O 1
ATOM 2543 N N . ILE B 1 136 ? -21.875 5.152 14.977 1 93.94 136 ILE B N 1
ATOM 2544 C CA . ILE B 1 136 ? -21.25 6.094 15.898 1 93.94 136 ILE B CA 1
ATOM 2545 C C . ILE B 1 136 ? -21.109 7.457 15.227 1 93.94 136 ILE B C 1
ATOM 2547 O O . ILE B 1 136 ? -21.203 7.566 14 1 93.94 136 ILE B O 1
ATOM 2551 N N . GLU B 1 137 ? -20.953 8.391 16.047 1 94 137 GLU B N 1
ATOM 2552 C CA . GLU B 1 137 ? -20.625 9.695 15.484 1 94 137 GLU B CA 1
ATOM 2553 C C . GLU B 1 137 ? -19.188 9.727 14.969 1 94 137 GLU B C 1
ATOM 2555 O O . GLU B 1 137 ? -18.234 9.523 15.734 1 94 137 GLU B O 1
ATOM 2560 N N . LEU B 1 138 ? -19 9.883 13.727 1 94.94 138 LEU B N 1
ATOM 2561 C CA . LEU B 1 138 ? -17.703 9.922 13.062 1 94.94 138 LEU B CA 1
ATOM 2562 C C . LEU B 1 138 ? -17.688 10.992 11.969 1 94.94 138 LEU B C 1
ATOM 2564 O O . LEU B 1 138 ? -18.516 10.961 11.055 1 94.94 138 LEU B O 1
ATOM 2568 N N . LYS B 1 139 ? -16.875 11.898 12.164 1 95.5 139 LYS B N 1
ATOM 2569 C CA . LYS B 1 139 ? -16.734 12.938 11.148 1 95.5 139 LYS B CA 1
ATOM 2570 C C . LYS B 1 139 ? -15.836 12.477 10.008 1 95.5 139 LYS B C 1
ATOM 2572 O O . LYS B 1 139 ? -14.648 12.211 10.219 1 95.5 139 LYS B O 1
ATOM 2577 N N . ILE B 1 140 ? -16.297 12.375 8.844 1 97.62 140 ILE B N 1
ATOM 2578 C CA . ILE B 1 140 ? -15.531 12.125 7.629 1 97.62 140 ILE B CA 1
ATOM 2579 C C . ILE B 1 140 ? -15.234 13.453 6.93 1 97.62 140 ILE B C 1
ATOM 2581 O O . ILE B 1 140 ? -16.141 14.117 6.426 1 97.62 140 ILE B O 1
ATOM 2585 N N . ASP B 1 141 ? -14.023 13.805 6.883 1 98.5 141 ASP B N 1
ATOM 2586 C CA . ASP B 1 141 ? -13.633 15.109 6.371 1 98.5 141 ASP B CA 1
ATOM 2587 C C . ASP B 1 141 ? -13.703 15.148 4.848 1 98.5 141 ASP B C 1
ATOM 2589 O O . ASP B 1 141 ? -14.055 16.172 4.262 1 98.5 141 ASP B O 1
ATOM 2593 N N . TYR B 1 142 ? -13.297 14.078 4.18 1 98.62 142 TYR B N 1
ATOM 2594 C CA . TYR B 1 142 ? -13.305 13.953 2.729 1 98.62 142 TYR B CA 1
ATOM 2595 C C . TYR B 1 142 ? -13.906 12.625 2.297 1 98.62 142 TYR B C 1
ATOM 2597 O O . TYR B 1 142 ? -13.336 11.562 2.576 1 98.62 142 TYR B O 1
ATOM 2605 N N . ALA B 1 143 ? -15.023 12.68 1.666 1 98.31 143 ALA B N 1
ATOM 2606 C CA . ALA B 1 143 ? -15.68 11.484 1.162 1 98.31 143 ALA B CA 1
ATOM 2607 C C . ALA B 1 143 ? -15.789 11.516 -0.36 1 98.31 143 ALA B C 1
ATOM 2609 O O . ALA B 1 143 ? -16.203 12.523 -0.94 1 98.31 143 ALA B O 1
ATOM 2610 N N . GLY B 1 144 ? -15.359 10.445 -0.993 1 98.38 144 GLY B N 1
ATOM 2611 C CA . GLY B 1 144 ? -15.539 10.336 -2.434 1 98.38 144 GLY B CA 1
ATOM 2612 C C . GLY B 1 144 ? -16.984 10.117 -2.844 1 98.38 144 GLY B C 1
ATOM 2613 O O . GLY B 1 144 ? -17.688 11.07 -3.156 1 98.38 144 GLY B O 1
ATOM 2614 N N . PHE B 1 145 ? -17.422 8.852 -2.697 1 98.06 145 PHE B N 1
ATOM 2615 C CA . PHE B 1 145 ? -18.781 8.477 -3.088 1 98.06 145 PHE B CA 1
ATOM 2616 C C . PHE B 1 145 ? -19.578 8.023 -1.877 1 98.06 145 PHE B C 1
ATOM 2618 O O . PHE B 1 145 ? -19.078 7.293 -1.023 1 98.06 145 PHE B O 1
ATOM 2625 N N . GLU B 1 146 ? -20.75 8.477 -1.802 1 97.25 146 GLU B N 1
ATOM 2626 C CA . GLU B 1 146 ? -21.703 7.895 -0.862 1 97.25 146 GLU B CA 1
ATOM 2627 C C . GLU B 1 146 ? -22.531 6.785 -1.52 1 97.25 146 GLU B C 1
ATOM 2629 O O . GLU B 1 146 ? -23.109 6.984 -2.584 1 97.25 146 GLU B O 1
ATOM 2634 N N . ILE B 1 147 ? -22.453 5.664 -0.926 1 95.81 147 ILE B N 1
ATOM 2635 C CA . ILE B 1 147 ? -23.172 4.535 -1.505 1 95.81 147 ILE B CA 1
ATOM 2636 C C . ILE B 1 147 ? -24.078 3.912 -0.451 1 95.81 147 ILE B C 1
ATOM 2638 O O . ILE B 1 147 ? -23.891 4.133 0.748 1 95.81 147 ILE B O 1
ATOM 2642 N N . GLU B 1 148 ? -25.109 3.158 -0.907 1 93.75 148 GLU B N 1
ATOM 2643 C CA . GLU B 1 148 ? -25.984 2.41 -0.015 1 93.75 148 GLU B CA 1
ATOM 2644 C C . GLU B 1 148 ? -25.297 1.169 0.537 1 93.75 148 GLU B C 1
ATOM 2646 O O . GLU B 1 148 ? -24.062 1.053 0.459 1 93.75 148 GLU B O 1
ATOM 2651 N N . ASN B 1 149 ? -26.031 0.361 1.186 1 93.19 149 ASN B N 1
ATOM 2652 C CA . ASN B 1 149 ? -25.453 -0.84 1.784 1 93.19 149 ASN B CA 1
ATOM 2653 C C . ASN B 1 149 ? -25.172 -1.908 0.733 1 93.19 149 ASN B C 1
ATOM 2655 O O . ASN B 1 149 ? -25.547 -3.066 0.897 1 93.19 149 ASN B O 1
ATOM 2659 N N . ASP B 1 150 ? -24.469 -1.46 -0.282 1 90.12 150 ASP B N 1
ATOM 2660 C CA . ASP B 1 150 ? -24.078 -2.385 -1.339 1 90.12 150 ASP B CA 1
ATOM 2661 C C . ASP B 1 150 ? -22.75 -3.057 -1.009 1 90.12 150 ASP B C 1
ATOM 2663 O O . ASP B 1 150 ? -21.859 -2.438 -0.412 1 90.12 150 ASP B O 1
ATOM 2667 N N . PHE B 1 151 ? -22.688 -4.289 -1.389 1 91.19 151 PHE B N 1
ATOM 2668 C CA . PHE B 1 151 ? -21.406 -4.988 -1.336 1 91.19 151 PHE B CA 1
ATOM 2669 C C . PHE B 1 151 ? -20.609 -4.746 -2.607 1 91.19 151 PHE B C 1
ATOM 2671 O O . PHE B 1 151 ? -21.031 -5.129 -3.699 1 91.19 151 PHE B O 1
ATOM 2678 N N . ILE B 1 152 ? -19.453 -4.098 -2.426 1 93.75 152 ILE B N 1
ATOM 2679 C CA . ILE B 1 152 ? -18.719 -3.709 -3.623 1 93.75 152 ILE B CA 1
ATOM 2680 C C . ILE B 1 152 ? -17.344 -4.383 -3.629 1 93.75 152 ILE B C 1
ATOM 2682 O O . ILE B 1 152 ? -16.828 -4.777 -2.576 1 93.75 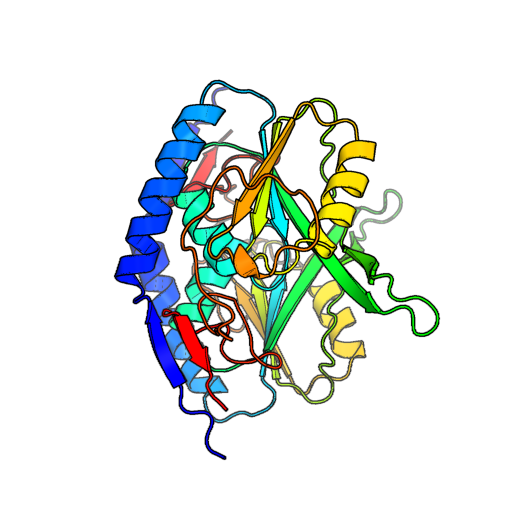152 ILE B O 1
ATOM 2686 N N . VAL B 1 153 ? -16.781 -4.586 -4.824 1 94.25 153 VAL B N 1
ATOM 2687 C CA . VAL B 1 153 ? -15.453 -5.137 -5.027 1 94.25 153 VAL B CA 1
ATOM 2688 C C . VAL B 1 153 ? -14.727 -4.344 -6.113 1 94.25 153 VAL B C 1
ATOM 2690 O O . VAL B 1 153 ? -15.359 -3.643 -6.906 1 94.25 153 VAL B O 1
ATOM 2693 N N . GLY B 1 154 ? -13.391 -4.441 -6.035 1 94.44 154 GLY B N 1
ATOM 2694 C CA . GLY B 1 154 ? -12.578 -3.768 -7.035 1 94.44 154 GLY B CA 1
ATOM 2695 C C . GLY B 1 154 ? -11.875 -2.535 -6.5 1 94.44 154 GLY B C 1
ATOM 2696 O O . GLY B 1 154 ? -12.18 -2.07 -5.398 1 94.44 154 GLY B O 1
ATOM 2697 N N . TYR B 1 155 ? -10.891 -2.115 -7.242 1 95.81 155 TYR B N 1
ATOM 2698 C CA . TYR B 1 155 ? -10.133 -0.918 -6.895 1 95.81 155 TYR B CA 1
ATOM 2699 C C . TYR B 1 155 ? -9.547 -1.029 -5.492 1 95.81 155 TYR B C 1
ATOM 2701 O O . TYR B 1 155 ? -9.688 -0.113 -4.68 1 95.81 155 TYR B O 1
ATOM 2709 N N . GLY B 1 156 ? -9.094 -2.229 -5.145 1 94.81 156 GLY B N 1
ATOM 2710 C CA . GLY B 1 156 ? -8.445 -2.502 -3.873 1 94.81 156 GLY B CA 1
ATOM 2711 C C . GLY B 1 156 ? -9.336 -3.236 -2.893 1 94.81 156 GLY B C 1
ATOM 2712 O O . GLY B 1 156 ? -8.852 -3.867 -1.952 1 94.81 156 GLY B O 1
ATOM 2713 N N . ILE B 1 157 ? -10.609 -3.146 -3.051 1 94.25 157 ILE B N 1
ATOM 2714 C CA . ILE B 1 157 ? -11.57 -3.781 -2.154 1 94.25 157 ILE B CA 1
ATOM 2715 C C . ILE B 1 157 ? -11.797 -5.23 -2.582 1 94.25 157 ILE B C 1
ATOM 2717 O O . ILE B 1 157 ? -11.992 -5.512 -3.766 1 94.25 157 ILE B O 1
ATOM 2721 N N . ASP B 1 158 ? -11.773 -6.098 -1.635 1 92.44 158 ASP B N 1
ATOM 2722 C CA . ASP B 1 158 ? -11.852 -7.504 -2.016 1 92.44 158 ASP B CA 1
ATOM 2723 C C . ASP B 1 158 ? -13.172 -8.125 -1.572 1 92.44 158 ASP B C 1
ATOM 2725 O O . ASP B 1 158 ? -13.906 -7.535 -0.776 1 92.44 158 ASP B O 1
ATOM 2729 N N . PHE B 1 159 ? -13.469 -9.227 -2.229 1 89.44 159 PHE B N 1
ATOM 2730 C CA . PHE B 1 159 ? -14.406 -10.219 -1.717 1 89.44 159 PHE B CA 1
ATOM 2731 C C . PHE B 1 159 ? -13.711 -11.555 -1.506 1 89.44 159 PHE B C 1
ATOM 2733 O O . PHE B 1 159 ? -13.32 -12.219 -2.471 1 89.44 159 PHE B O 1
ATOM 2740 N N . ASN B 1 160 ? -13.586 -11.914 -0.244 1 87.56 160 ASN B N 1
ATOM 2741 C CA . ASN B 1 160 ? -12.883 -13.156 0.074 1 87.56 160 ASN B CA 1
ATOM 2742 C C . ASN B 1 160 ? -11.5 -13.195 -0.571 1 87.56 160 ASN B C 1
ATOM 2744 O O . ASN B 1 160 ? -11.156 -14.172 -1.239 1 87.56 160 ASN B O 1
ATOM 2748 N N . GLU B 1 161 ? -10.805 -12.125 -0.484 1 88.75 161 GLU B N 1
ATOM 2749 C CA . GLU B 1 161 ? -9.422 -11.977 -0.915 1 88.75 161 GLU B CA 1
ATOM 2750 C C . GLU B 1 161 ? -9.312 -11.953 -2.438 1 88.75 161 GLU B C 1
ATOM 2752 O O . GLU B 1 161 ? -8.227 -12.156 -2.99 1 88.75 161 GLU B O 1
ATOM 2757 N N . GLN B 1 162 ? -10.477 -11.695 -3.059 1 85.44 162 GLN B N 1
ATOM 2758 C CA . GLN B 1 162 ? -10.484 -11.68 -4.516 1 85.44 162 GLN B CA 1
ATOM 2759 C C . GLN B 1 162 ? -10.984 -10.336 -5.043 1 85.44 162 GLN B C 1
ATOM 2761 O O . GLN B 1 162 ? -11.578 -9.547 -4.301 1 85.44 162 GLN B O 1
ATOM 2766 N N . HIS B 1 163 ? -10.641 -10 -6.285 1 89.62 163 HIS B N 1
ATOM 2767 C CA . HIS B 1 163 ? -11.219 -8.922 -7.082 1 89.62 163 HIS B CA 1
ATOM 2768 C C . HIS B 1 163 ? -10.539 -7.59 -6.785 1 89.62 163 HIS B C 1
ATOM 2770 O O . HIS B 1 163 ? -10.914 -6.559 -7.344 1 89.62 163 HIS B O 1
ATOM 2776 N N . ARG B 1 164 ? -9.445 -7.574 -6.047 1 90.38 164 ARG B N 1
ATOM 2777 C CA . ARG B 1 164 ? -8.789 -6.332 -5.652 1 90.38 164 ARG B CA 1
ATOM 2778 C C . ARG B 1 164 ? -8.219 -5.605 -6.863 1 90.38 164 ARG B C 1
ATOM 2780 O O . ARG B 1 164 ? -8.094 -4.379 -6.859 1 90.38 164 ARG B O 1
ATOM 2787 N N . THR B 1 165 ? -7.91 -6.375 -7.898 1 90.12 165 THR B N 1
ATOM 2788 C CA . THR B 1 165 ? -7.082 -5.816 -8.961 1 90.12 165 THR B CA 1
ATOM 2789 C C . THR B 1 165 ? -7.949 -5.203 -10.055 1 90.12 165 THR B C 1
ATOM 2791 O O . THR B 1 165 ? -7.434 -4.645 -11.023 1 90.12 165 THR B O 1
ATOM 2794 N N . LEU B 1 166 ? -9.273 -5.273 -9.883 1 90.62 166 LEU B N 1
ATOM 2795 C CA . LEU B 1 166 ? -10.18 -4.668 -10.859 1 90.62 166 LEU B CA 1
ATOM 2796 C C . LEU B 1 166 ? -10.016 -3.152 -10.883 1 90.62 166 LEU B C 1
ATOM 2798 O O . LEU B 1 166 ? -9.914 -2.52 -9.828 1 90.62 166 LEU B O 1
ATOM 2802 N N . LYS B 1 167 ? -9.984 -2.607 -12.078 1 91.94 167 LYS B N 1
ATOM 2803 C CA . LYS B 1 167 ? -9.82 -1.164 -12.227 1 91.94 167 LYS B CA 1
ATOM 2804 C C . LYS B 1 167 ? -11.109 -0.425 -11.898 1 91.94 167 LYS B C 1
ATOM 2806 O O . LYS B 1 167 ? -11.078 0.728 -11.469 1 91.94 167 LYS B O 1
ATOM 2811 N N . ASN B 1 168 ? -12.203 -1.044 -12.141 1 92.25 168 ASN B N 1
ATOM 2812 C CA . ASN B 1 168 ? -13.523 -0.505 -11.812 1 92.25 168 ASN B CA 1
ATOM 2813 C C . ASN B 1 168 ? -14.039 -1.04 -10.484 1 92.25 168 ASN B C 1
ATOM 2815 O O . ASN B 1 168 ? -13.391 -1.883 -9.859 1 92.25 168 ASN B O 1
ATOM 2819 N N . VAL B 1 169 ? -15.07 -0.459 -10.008 1 93.94 169 VAL B N 1
ATOM 2820 C CA . VAL B 1 169 ? -15.766 -0.961 -8.828 1 93.94 169 VAL B CA 1
ATOM 2821 C C . VAL B 1 169 ? -17.078 -1.604 -9.234 1 93.94 169 VAL B C 1
ATOM 2823 O O . VAL B 1 169 ? -17.859 -1.023 -10.008 1 93.94 169 VAL B O 1
ATOM 2826 N N . ALA B 1 170 ? -17.25 -2.789 -8.727 1 92.25 170 ALA B N 1
ATOM 2827 C CA . ALA B 1 170 ? -18.453 -3.547 -9.062 1 92.25 170 ALA B CA 1
ATOM 2828 C C . ALA B 1 170 ? -19.25 -3.887 -7.812 1 92.25 170 ALA B C 1
ATOM 2830 O O . ALA B 1 170 ? -18.719 -3.863 -6.699 1 92.25 170 ALA B O 1
ATOM 2831 N N . LYS B 1 171 ? -20.531 -4.043 -8.023 1 91.56 171 LYS B N 1
ATOM 2832 C CA . LYS B 1 171 ? -21.422 -4.504 -6.965 1 91.56 171 LYS B CA 1
ATOM 2833 C C . LYS B 1 171 ? -21.656 -6.008 -7.059 1 91.56 171 LYS B C 1
ATOM 2835 O O . LYS B 1 171 ? -21.812 -6.551 -8.156 1 91.56 171 LYS B O 1
ATOM 2840 N N . ILE B 1 172 ? -21.578 -6.633 -5.887 1 85.5 172 ILE B N 1
ATOM 2841 C CA . ILE B 1 172 ? -21.875 -8.062 -5.832 1 85.5 172 ILE B CA 1
ATOM 2842 C C . ILE B 1 172 ? -23.281 -8.266 -5.262 1 85.5 172 ILE B C 1
ATOM 2844 O O . ILE B 1 172 ? -23.609 -7.723 -4.207 1 85.5 172 ILE B O 1
ATOM 2848 N N . SER B 1 173 ? -24.156 -8.688 -6.07 1 77.12 173 SER B N 1
ATOM 2849 C CA . SER B 1 173 ? -25.5 -8.992 -5.605 1 77.12 173 SER B CA 1
ATOM 2850 C C . SER B 1 173 ? -25.688 -10.492 -5.418 1 77.12 173 SER B C 1
ATOM 2852 O O . SER B 1 173 ? -25.141 -11.297 -6.18 1 77.12 173 SER B O 1
ATOM 2854 N N . LYS B 1 174 ? -26.234 -10.953 -4.215 1 60.97 174 LYS B N 1
ATOM 2855 C CA . LYS B 1 174 ? -26.688 -12.328 -3.994 1 60.97 174 LYS B CA 1
ATOM 2856 C C . LYS B 1 174 ? -27.875 -12.664 -4.875 1 60.97 174 LYS B C 1
ATOM 2858 O O . LYS B 1 174 ? -28.688 -11.789 -5.203 1 60.97 174 LYS B O 1
#

Foldseek 3Di:
DPFDKAFDFALVLLLVLLLVLLVVVLVVPVPPPQEEEEEEDDQCVLVCVSNCVSNVDDYHYWYWYKDWDADPVDNAIDIDTPDDTDDQQAQHHYEYEYAEDAQCRNVVVVVVVVVVSHYVYYAYAYAEYAPVRHDDDDDHPHYRDYDHPFDKAESRRDDVPDRPDHSTIITTDD/DPFDKAFDFALVLLLVLLLVLLVVVLVVPVPPPQEEEEEEDDQCVLVCVSNCVSNVDDYHYWYWYKDWDADPVDNAIDIDTPDDTDDQQAQHHYEYEYAEDAQCRNVVVVVVVVVVSHYVYYAYAYAEYAPVRHDDDDDHPHYRDYDHPFDKAESRRDDVPDRPDHSTIITTDD

Solvent-accessible surface area (backbone atoms only — not comparable to full-atom values): 18503 Å² total; per-residue (Å²): 131,79,66,52,73,42,82,73,42,52,47,67,60,50,52,52,45,38,49,54,51,16,51,57,50,34,69,70,45,71,86,54,72,60,40,34,44,32,36,38,49,72,32,10,46,38,52,45,37,53,33,43,40,63,38,51,58,79,40,33,73,46,50,33,27,66,44,78,45,69,41,89,88,44,100,46,76,42,76,45,75,67,26,70,65,82,73,85,44,59,66,13,40,33,37,38,36,35,39,66,43,51,39,46,64,71,52,55,54,51,51,55,56,53,51,75,50,45,41,67,41,81,44,33,35,27,44,31,33,20,73,91,51,48,76,56,94,72,82,69,74,39,66,59,41,79,45,72,98,67,49,58,28,16,45,23,26,48,57,95,57,25,40,28,26,36,69,35,31,26,33,54,44,133,131,80,65,51,74,43,82,74,40,52,46,67,59,50,51,53,46,39,50,55,50,16,50,57,51,35,70,69,45,71,85,54,71,60,39,36,44,32,37,37,50,74,31,11,47,40,51,46,36,53,33,44,40,61,36,51,58,78,41,34,74,47,49,33,27,66,43,79,45,71,40,89,88,44,100,45,76,41,74,45,76,67,24,69,64,83,72,84,44,59,66,13,39,34,37,38,37,36,41,65,43,52,38,46,62,71,52,55,54,52,52,55,57,52,53,75,49,45,41,69,43,80,43,34,35,28,46,31,33,21,72,91,50,48,75,55,94,72,84,68,73,39,67,58,40,79,46,70,97,67,50,57,30,16,46,24,28,49,57,93,57,26,40,29,25,37,68,36,32,27,35,54,41,133

Nearest PDB structures (foldseek):
  5knx-assembly1_B  TM=9.471E-01  e=6.752E-22  Escherichia coli
  2geb-assembly1_A  TM=9.560E-01  e=5.627E-21  Caldanaerobacter subterraneus subsp. tengcongensis
  1r3u-assembly1_A  TM=9.539E-01  e=9.707E-21  Caldanaerobacter subterraneus subsp. tengcongensis
  4rqb-assembly1_A  TM=9.538E-01  e=5.625E-20  Staphylococcus aureus subsp. aureus USA300_TCH1516
  5knq-assembly3_C  TM=9.199E-01  e=5.625E-20  Mycobacterium tuberculosis H37Rv

Organism: NCBI:txid2518322